Protein 1QF8 (pdb70)

Solvent-accessible surface area: 17130 Å² total

Radius of gyration: 25.9 Å; Cα contacts (8 Å, |Δi|>4): 485; chains: 2; bounding box: 52×82×34 Å

InterPro domains:
  IPR000704 Casein kinase II, regulatory subunit [PF01214] (8-191)
  IPR000704 Casein kinase II, regulatory subunit [PR00472] (8-24)
  IPR000704 Casein kinase II, regulatory subunit [PR00472] (25-39)
  IPR000704 Casein kinase II, regulatory subunit [PR00472] (80-101)
  IPR000704 Casein kinase II, regulatory subunit [PR00472] (105-126)
  IPR000704 Casein kinase II, regulatory subunit [PR00472] (127-148)
  IPR000704 Casein kinase II, regulatory subunit [PR00472] (155-172)
  IPR000704 Casein kinase II, regulatory subunit [PS01101] (109-140)
  IPR000704 Casein kinase II, regulatory subunit [PTHR11740] (2-208)
  IPR000704 Casein kinase II, regulatory subunit [SM01085] (8-191)
  IPR016149 Casein kinase II, regulatory subunit, N-terminal [G3DSA:1.10.1820.10] (1-105)
  IPR035991 Casein kinase II subunit beta-like [SSF57798] (6-201)

Secondary structure (DSSP, 8-state):
--HHHHHHHSTT-TT-----HHHHHSGGGGTTGGGTSTTHHHHH---------HHHHHHHHHH--HHHHHHHHTTSHHHHH--HHHHTTTT----BGGGTT---EE-S-SSTT---EEE-S---EE--SSGGGTTS-GGGT-SSS------GGGS-S--/---HHHHHHTSTT-TT-----HHHHH-GGGGTTGGGTSTTHHHHH--------HHHHHHHHH--HHHHHHHHTTSHHHHH--HHHHTTTT----BGGGTT---EE-S-SSTT---EEE-S---EE--SSGGGTTS-GGGT-TTS------GGG--

Nearest PDB structures (foldseek):
  1qf8-assembly1_A  TM=1.000E+00  e=9.115E-29  Homo sapiens
  1rqf-assembly1_B  TM=9.840E-01  e=6.162E-26  Xenopus laevis
  1rqf-assembly3_H  TM=9.735E-01  e=6.162E-26  Xenopus laevis
  2r6m-assembly1_A  TM=9.557E-01  e=1.146E-24  Rattus norvegicus
  4dgl-assembly1_A  TM=9.576E-01  e=5.001E-23  Homo sapiens

Foldseek 3Di:
DQPQVVVCPDQQNLQFQRDDVVCVVPVVLLPPVVVVFPPVPQLSCSGVNPRCVVVVVRSVVRVVSLLQSQQSRLVDDVNLVSVVCQVVQSQWFDPPVVLPRQGHWAAPDLDWPPATWDDHLADDIGHRPDCSNRVPHRNSRYHCNVVSVCVVVSRDPPD/DDQPQVVVCPDQQNLQFQRDDVVCLVPVVLVPPCPVVFPPVVQLSCSNVNDHVVVVRSVVRVVSLLQSLQSQLVDPVNLVSVVCQVVQSQWFDPDVVLVRQGHWAAPDLDWPPATWDDGLADDIGDRPDCSNRVPHRNSNYHCNVVSVCVVVSRD

B-factor: mean 23.74, std 8.61, range [8.08, 58.5]

GO terms:
  GO:0000785 chromatin (C, IDA)
  GO:0016605 PML body (C, IDA)
  GO:0030674 protein-macromolecule adaptor activity (F, IDA)
  GO:1903901 negative regulation of viral life cycle (P, IDA)
  GO:0075342 symbiont-mediated disruption of host cell PML body (P, IDA)
  GO:0032435 negative regulation of proteasomal ubiquitin-dependent protein catabolic process (P, IDA)
  GO:0004674 protein serine/threonine kinase activity (F, TAS)
  GO:0003682 chromatin binding (F, IDA)
  GO:0005634 nucleus (C, IDA)
  GO:0031519 PcG protein complex (C, IDA)
  GO:0005634 nucleus (C, EXP)
  GO:1904813 ficolin-1-rich granule lumen (C, TAS)
  GO:0034774 secretory granule lumen (C, TAS)
  GO:0005576 extracellular region (C, TAS)
  GO:0005654 nucleoplasm (C, TAS)
  GO:0005829 cytosol (C, TAS)
  GO:0042802 identical protein binding (F, IPI)
  GO:0005515 protein binding (F, IPI)
  GO:0005737 cytoplasm (C, IDA)
  GO:0005886 plasma membrane (C, IDA)

CATH classification: 1.10.1820.10 (+1 more: 2.20.25.20)

Structure (mmCIF, N/CA/C/O backbone):
data_1QF8
#
_entry.id   1QF8
#
_cell.length_a   132.230
_cell.length_b   132.230
_cell.length_c   63.780
_cell.angle_alpha   90.00
_cell.angle_beta   90.00
_cell.angle_gamma   90.00
#
_symmetry.space_group_name_H-M   'P 42 21 2'
#
loop_
_entity.id
_entity.type
_entity.pdbx_description
1 polymer 'CASEIN KINASE II'
2 non-polymer 'ZINC ION'
3 non-polymer 'MAGNESIUM ION'
4 water water
#
loop_
_atom_site.group_PDB
_atom_site.id
_atom_site.type_symbol
_atom_site.label_atom_id
_atom_site.label_alt_id
_atom_site.label_comp_id
_atom_site.label_asym_id
_atom_site.label_entity_id
_atom_site.label_seq_id
_atom_site.pdbx_PDB_ins_code
_atom_site.Cartn_x
_atom_site.Cartn_y
_atom_site.Cartn_z
_atom_site.occupancy
_atom_site.B_iso_or_equiv
_atom_site.auth_seq_id
_atom_site.auth_comp_id
_atom_site.auth_asym_id
_atom_site.auth_atom_id
_atom_site.pdbx_PDB_model_num
ATOM 1 N N . VAL A 1 7 ? 16.072 43.347 -0.436 1.00 30.10 7 VAL A N 1
ATOM 2 C CA . VAL A 1 7 ? 17.354 44.057 -0.714 1.00 29.43 7 VAL A CA 1
ATOM 3 C C . VAL A 1 7 ? 18.421 43.549 0.263 1.00 27.60 7 VAL A C 1
ATOM 4 O O . VAL A 1 7 ? 18.094 42.988 1.304 1.00 27.98 7 VAL A O 1
ATOM 8 N N . SER A 1 8 ? 19.693 43.718 -0.079 1.00 25.48 8 SER A N 1
ATOM 9 C CA . SER A 1 8 ? 20.761 43.263 0.814 1.00 22.88 8 SER A CA 1
ATOM 10 C C . SER A 1 8 ? 20.829 44.195 2.021 1.00 21.13 8 SER A C 1
ATOM 11 O O . SER A 1 8 ? 20.440 45.371 1.926 1.00 20.65 8 SER A O 1
ATOM 14 N N . TRP A 1 9 ? 21.317 43.681 3.153 1.00 18.76 9 TRP A N 1
ATOM 15 C CA . TRP A 1 9 ? 21.414 44.504 4.353 1.00 18.06 9 TRP A CA 1
ATOM 16 C C . TRP A 1 9 ? 22.283 45.724 4.065 1.00 17.14 9 TRP A C 1
ATOM 17 O O . TRP A 1 9 ? 21.973 46.829 4.500 1.00 17.08 9 TRP A O 1
ATOM 28 N N . ILE A 1 10 ? 23.380 45.518 3.340 1.00 16.73 10 ILE A N 1
ATOM 29 C CA . ILE A 1 10 ? 24.278 46.614 3.025 1.00 16.80 10 ILE A CA 1
ATOM 30 C C . ILE A 1 10 ? 23.594 47.688 2.184 1.00 17.35 10 ILE A C 1
ATOM 31 O O . ILE A 1 10 ? 23.716 48.870 2.485 1.00 16.94 10 ILE A O 1
ATOM 36 N N . SER A 1 11 ? 22.857 47.284 1.152 1.00 17.87 11 SER A N 1
ATOM 37 C CA . SER A 1 11 ? 22.157 48.265 0.319 1.00 19.95 11 SER A CA 1
ATOM 38 C C . SER A 1 11 ? 21.112 49.014 1.147 1.00 20.31 11 SER A C 1
ATOM 39 O O . SER A 1 11 ? 20.949 50.241 1.020 1.00 20.83 11 SER A O 1
ATOM 42 N N . TRP A 1 12 ? 20.410 48.271 1.994 1.00 20.22 12 TRP A N 1
ATOM 43 C CA . TRP A 1 12 ? 19.385 48.832 2.875 1.00 20.52 12 TRP A CA 1
ATOM 44 C C . TRP A 1 12 ? 19.996 49.861 3.827 1.00 19.64 12 TRP A C 1
ATOM 45 O O . TRP A 1 12 ? 19.517 50.992 3.930 1.00 19.59 12 TRP A O 1
ATOM 56 N N . PHE A 1 13 ? 21.060 49.467 4.518 1.00 18.83 13 PHE A N 1
ATOM 57 C CA . PHE A 1 13 ? 21.712 50.361 5.471 1.00 18.34 13 PHE A CA 1
ATOM 58 C C . PHE A 1 13 ? 22.187 51.639 4.808 1.00 18.20 13 PHE A C 1
ATOM 59 O O . PHE A 1 13 ? 21.951 52.745 5.316 1.00 18.49 13 PHE A O 1
ATOM 67 N N . CYS A 1 14 ? 22.866 51.497 3.677 1.00 17.84 14 CYS A N 1
ATOM 68 C CA . CYS A 1 14 ? 23.406 52.659 3.001 1.00 18.15 14 CYS A CA 1
ATOM 69 C C . CYS A 1 14 ? 22.341 53.595 2.447 1.00 18.85 14 CYS A C 1
ATOM 70 O O . CYS A 1 14 ? 22.612 54.768 2.232 1.00 18.26 14 CYS A O 1
ATOM 73 N N . GLY A 1 15 ? 21.136 53.073 2.251 1.00 20.03 15 GLY A N 1
ATOM 74 C CA . GLY A 1 15 ? 20.054 53.888 1.718 1.00 21.66 15 GLY A CA 1
ATOM 75 C C . GLY A 1 15 ? 19.198 54.580 2.768 1.00 22.20 15 GLY A C 1
ATOM 76 O O . GLY A 1 15 ? 18.302 55.358 2.421 1.00 22.27 15 GLY A O 1
ATOM 77 N N . LEU A 1 16 ? 19.451 54.308 4.046 1.00 22.30 16 LEU A N 1
ATOM 78 C CA . LEU A 1 16 ? 18.675 54.938 5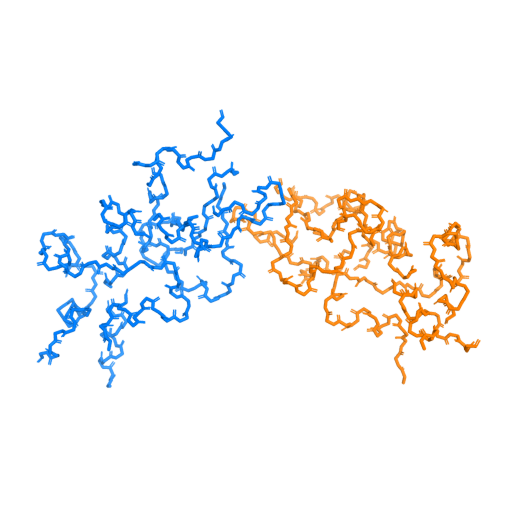.112 1.00 22.62 16 LEU A CA 1
ATOM 79 C C . LEU A 1 16 ? 18.993 56.425 5.239 1.00 22.77 16 LEU A C 1
ATOM 80 O O . LEU A 1 16 ? 20.098 56.874 4.921 1.00 21.97 16 LEU A O 1
ATOM 85 N N . ARG A 1 17 ? 18.007 57.193 5.693 1.00 22.82 17 ARG A N 1
ATOM 86 C CA . ARG A 1 17 ? 18.196 58.623 5.882 1.00 23.39 17 ARG A CA 1
ATOM 87 C C . ARG A 1 17 ? 19.329 58.822 6.876 1.00 22.41 17 ARG A C 1
ATOM 88 O O . ARG A 1 17 ? 19.349 58.194 7.935 1.00 22.65 17 ARG A O 1
ATOM 96 N N . GLY A 1 18 ? 20.282 59.677 6.525 1.00 21.47 18 GLY A N 1
ATOM 97 C CA . GLY A 1 18 ? 21.397 59.946 7.411 1.00 20.66 18 GLY A CA 1
ATOM 98 C C . GLY A 1 18 ? 22.644 59.139 7.110 1.00 19.42 18 GLY A C 1
ATOM 99 O O . GLY A 1 18 ? 23.717 59.439 7.618 1.00 20.10 18 GLY A O 1
ATOM 100 N N . ASN A 1 19 ? 22.508 58.114 6.280 1.00 19.15 19 ASN A N 1
ATOM 101 C CA . ASN A 1 19 ? 23.652 57.280 5.930 1.00 18.09 19 ASN A CA 1
ATOM 102 C C . ASN A 1 19 ? 24.141 57.561 4.521 1.00 17.46 19 ASN A C 1
ATOM 103 O O . ASN A 1 19 ? 24.786 56.720 3.900 1.00 17.27 19 ASN A O 1
ATOM 108 N N . GLU A 1 20 ? 23.865 58.760 4.021 1.00 16.79 20 GLU A N 1
ATOM 109 C CA . GLU A 1 20 ? 24.260 59.128 2.670 1.00 17.37 20 GLU A CA 1
ATOM 110 C C . GLU A 1 20 ? 25.761 59.169 2.399 1.00 16.18 20 GLU A C 1
ATOM 111 O O . GLU A 1 20 ? 26.171 59.074 1.252 1.00 17.45 20 GLU A O 1
ATOM 117 N N . PHE A 1 21 ? 26.581 59.312 3.437 1.00 16.00 21 PHE A N 1
ATOM 118 C CA . PHE A 1 21 ? 28.032 59.386 3.234 1.00 15.76 21 PHE A CA 1
ATOM 119 C C . PHE A 1 21 ? 28.695 58.009 3.079 1.00 15.25 21 PHE A C 1
ATOM 120 O O . PHE A 1 21 ? 29.864 57.932 2.714 1.00 14.74 21 PHE A O 1
ATOM 128 N N . PHE A 1 22 ? 27.969 56.937 3.376 1.00 15.46 22 PHE A N 1
ATOM 129 C CA . PHE A 1 22 ? 28.557 55.601 3.253 1.00 15.71 22 PHE A CA 1
ATOM 130 C C . PHE A 1 22 ? 28.536 55.028 1.848 1.00 15.88 22 PHE A C 1
ATOM 131 O O . PHE A 1 22 ? 27.577 55.241 1.103 1.00 15.44 22 PHE A O 1
ATOM 139 N N . CYS A 1 23 ? 29.600 54.303 1.483 1.00 16.03 23 CYS A N 1
ATOM 140 C CA . CYS A 1 23 ? 29.597 53.608 0.203 1.00 15.37 23 CYS A CA 1
ATOM 141 C C . CYS A 1 23 ? 29.215 52.166 0.567 1.00 15.4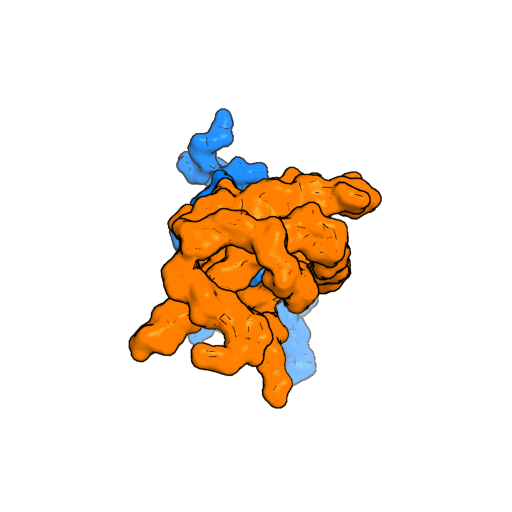6 23 CYS A C 1
ATOM 142 O O . CYS A 1 23 ? 29.298 51.778 1.739 1.00 14.75 23 CYS A O 1
ATOM 145 N N . GLU A 1 24 ? 28.763 51.388 -0.413 1.00 15.30 24 GLU A N 1
ATOM 146 C CA . GLU A 1 24 ? 28.381 50.003 -0.162 1.00 16.00 24 GLU A CA 1
ATOM 147 C C . GLU A 1 24 ? 29.610 49.109 -0.285 1.00 14.66 24 GLU A C 1
ATOM 148 O O . GLU A 1 24 ? 30.133 48.914 -1.373 1.00 14.71 24 GLU A O 1
ATOM 154 N N . VAL A 1 25 ? 30.064 48.568 0.842 1.00 14.25 25 VAL A N 1
ATOM 155 C CA . VAL A 1 25 ? 31.246 47.692 0.842 1.00 13.33 25 VAL A CA 1
ATOM 156 C C . VAL A 1 25 ? 30.965 46.384 0.104 1.00 13.34 25 VAL A C 1
ATOM 157 O O . VAL A 1 25 ? 29.943 45.738 0.349 1.00 13.74 25 VAL A O 1
ATOM 161 N N . ASP A 1 26 ? 31.861 46.032 -0.823 1.00 12.89 26 ASP A N 1
ATOM 162 C CA . ASP A 1 26 ? 31.776 44.797 -1.614 1.00 13.81 26 ASP A CA 1
ATOM 163 C C . ASP A 1 26 ? 31.780 43.652 -0.590 1.00 14.51 26 ASP A C 1
ATOM 164 O O . ASP A 1 26 ? 32.692 43.560 0.241 1.00 14.13 26 ASP A O 1
ATOM 169 N N . GLU A 1 27 ? 30.774 42.786 -0.623 1.00 15.29 27 GLU A N 1
ATOM 170 C CA . GLU A 1 27 ? 30.748 41.704 0.356 1.00 15.80 27 GLU A CA 1
ATOM 171 C C . GLU A 1 27 ? 31.923 40.745 0.202 1.00 15.18 27 GLU A C 1
ATOM 172 O O . GLU A 1 27 ? 32.293 40.059 1.157 1.00 14.38 27 GLU A O 1
ATOM 178 N N . ASP A 1 28 ? 32.527 40.707 -0.982 1.00 14.31 28 ASP A N 1
ATOM 179 C CA . ASP A 1 28 ? 33.699 39.853 -1.188 1.00 13.78 28 ASP A CA 1
ATOM 180 C C . ASP A 1 28 ? 34.846 40.313 -0.293 1.00 13.11 28 ASP A C 1
ATOM 181 O O . ASP A 1 28 ? 35.660 39.494 0.170 1.00 12.66 28 ASP A O 1
ATOM 186 N N . TYR A 1 29 ? 34.938 41.624 -0.072 1.00 13.32 29 TYR A N 1
ATOM 187 C CA . TYR A 1 29 ? 35.993 42.182 0.767 1.00 12.10 29 TYR A CA 1
ATOM 188 C C . TYR A 1 29 ? 35.749 41.741 2.211 1.00 12.12 29 TYR A C 1
ATOM 189 O O . TYR A 1 29 ? 36.685 41.365 2.925 1.00 11.73 29 TYR A O 1
ATOM 198 N N . ILE A 1 30 ? 34.483 41.756 2.623 1.00 11.27 30 ILE A N 1
ATOM 199 C CA . ILE A 1 30 ? 34.109 41.369 3.975 1.00 12.32 30 ILE A CA 1
ATOM 200 C C . ILE A 1 30 ? 34.345 39.882 4.207 1.00 13.12 30 ILE A C 1
ATOM 201 O O . ILE A 1 30 ? 34.820 39.479 5.290 1.00 12.99 30 ILE A O 1
ATOM 206 N N . GLN A 1 31 ? 34.033 39.074 3.193 1.00 11.93 31 GLN A N 1
ATOM 207 C CA . GLN A 1 31 ? 34.200 37.619 3.300 1.00 12.60 31 GLN A CA 1
ATOM 208 C C . GLN A 1 31 ? 35.649 37.140 3.336 1.00 12.98 31 GLN A C 1
ATOM 209 O O . GLN A 1 31 ? 35.894 35.978 3.690 1.00 14.01 31 GLN A O 1
ATOM 215 N N . ASP A 1 32 ? 36.595 37.998 2.959 1.00 12.08 32 ASP A N 1
ATOM 216 C CA . ASP A 1 32 ? 38.020 37.633 3.049 1.00 11.85 32 ASP A CA 1
ATOM 217 C C . ASP A 1 32 ? 38.312 38.007 4.499 1.00 11.97 32 ASP A C 1
ATOM 218 O O . ASP A 1 32 ? 38.589 39.171 4.823 1.00 11.75 32 ASP A O 1
ATOM 223 N N . LYS A 1 33 ? 38.206 37.009 5.375 1.00 12.26 33 LYS A N 1
ATOM 224 C CA . LYS A 1 33 ? 38.338 37.206 6.821 1.00 12.64 33 LYS A CA 1
ATOM 225 C C . LYS A 1 33 ? 39.517 38.023 7.295 1.00 13.00 33 LYS A C 1
ATOM 226 O O . LYS A 1 33 ? 39.409 38.784 8.265 1.00 13.66 33 LYS A O 1
ATOM 232 N N . PHE A 1 34 ? 40.646 37.894 6.610 1.00 12.91 34 PHE A N 1
ATOM 233 C CA . PHE A 1 34 ? 41.823 38.660 6.994 1.00 13.39 34 PHE A CA 1
ATOM 234 C C . PHE A 1 34 ? 41.556 40.176 7.021 1.00 12.77 34 PHE A C 1
ATOM 235 O O . PHE A 1 34 ? 42.139 40.898 7.822 1.00 13.21 34 PHE A O 1
ATOM 243 N N . ASN A 1 35 ? 40.682 40.661 6.143 1.00 12.70 35 ASN A N 1
ATOM 244 C CA . ASN A 1 35 ? 40.385 42.094 6.121 1.00 12.55 35 ASN A CA 1
ATOM 245 C C . ASN A 1 35 ? 39.711 42.582 7.393 1.00 12.71 35 ASN A C 1
ATOM 246 O O . ASN A 1 35 ? 39.747 43.773 7.695 1.00 12.99 35 ASN A O 1
ATOM 251 N N . LEU A 1 36 ? 39.111 41.670 8.152 1.00 13.03 36 LEU A N 1
ATOM 252 C CA . LEU A 1 36 ? 38.421 42.056 9.378 1.00 13.17 36 LEU A CA 1
ATOM 253 C C . LEU A 1 36 ? 39.258 41.812 10.634 1.00 12.80 36 LEU A C 1
ATOM 254 O O . LEU A 1 36 ? 38.756 41.897 11.749 1.00 12.90 36 LEU A O 1
ATOM 259 N N . THR A 1 37 ? 40.548 41.561 10.457 1.00 12.36 37 THR A N 1
ATOM 260 C CA . THR A 1 37 ? 41.406 41.305 11.602 1.00 13.17 37 THR A CA 1
ATOM 261 C C . THR A 1 37 ? 41.249 42.319 12.722 1.00 13.09 37 THR A C 1
ATOM 262 O O . THR A 1 37 ? 41.272 43.532 12.492 1.00 13.10 37 THR A O 1
ATOM 266 N N . GLY A 1 38 ? 41.103 41.802 13.939 1.00 12.53 38 GLY A N 1
ATOM 267 C CA . GLY A 1 38 ? 40.965 42.645 15.116 1.00 12.68 38 GLY A CA 1
ATOM 268 C C . GLY A 1 38 ? 39.553 43.056 15.492 1.00 12.38 38 GLY A C 1
ATOM 269 O O . GLY A 1 38 ? 39.287 43.345 16.667 1.00 12.72 38 GLY A O 1
ATOM 270 N N . LEU A 1 39 ? 38.640 43.063 14.523 1.00 12.29 39 LEU A N 1
ATOM 271 C CA . LEU A 1 39 ? 37.271 43.506 14.802 1.00 12.63 39 LEU A CA 1
ATOM 272 C C . LEU A 1 39 ? 36.521 42.520 15.678 1.00 13.25 39 LEU A C 1
ATOM 273 O O . LEU A 1 39 ? 35.546 42.884 16.331 1.00 12.67 39 LEU A O 1
ATOM 278 N N . ASN A 1 40 ? 37.010 41.281 15.737 1.00 13.36 40 ASN A N 1
ATOM 279 C CA . ASN A 1 40 ? 36.367 40.254 16.560 1.00 14.82 40 ASN A CA 1
ATOM 280 C C . ASN A 1 40 ? 36.449 40.588 18.047 1.00 16.04 40 ASN A C 1
ATOM 281 O O . ASN A 1 40 ? 35.692 40.027 18.866 1.00 15.74 40 ASN A O 1
ATOM 286 N N . GLU A 1 41 ? 37.362 41.500 18.387 1.00 16.11 41 GLU A N 1
ATOM 287 C CA . GLU A 1 41 ? 37.559 41.935 19.769 1.00 17.55 41 GLU A CA 1
ATOM 288 C C . GLU A 1 41 ? 37.153 43.404 19.967 1.00 17.82 41 GLU A C 1
ATOM 289 O O . GLU A 1 41 ? 37.393 43.972 21.037 1.00 17.53 41 GLU A O 1
ATOM 295 N N . GLN A 1 42 ? 36.519 44.009 18.958 1.00 17.30 42 GLN A N 1
ATOM 296 C CA . GLN A 1 42 ? 36.123 45.421 19.030 1.00 17.98 42 GLN A CA 1
ATOM 297 C C . GLN A 1 42 ? 34.630 45.712 19.056 1.00 17.73 42 GLN A C 1
ATOM 298 O O . GLN A 1 42 ? 34.223 46.853 19.331 1.00 17.85 42 GLN A O 1
ATOM 304 N N . VAL A 1 43 ? 33.809 44.722 18.741 1.00 16.11 43 VAL A N 1
ATOM 305 C CA . VAL A 1 43 ? 32.365 44.949 18.731 1.00 16.11 43 VAL A CA 1
ATOM 306 C C . VAL A 1 43 ? 31.625 43.862 19.489 1.00 16.00 43 VAL A C 1
ATOM 307 O O . VAL A 1 43 ? 32.151 42.780 19.716 1.00 16.97 43 VAL A O 1
ATOM 311 N N . PRO A 1 44 ? 30.401 44.154 19.936 1.00 16.50 44 PRO A N 1
ATOM 312 C CA . PRO A 1 44 ? 29.659 43.113 20.646 1.00 16.27 44 PRO A CA 1
ATOM 313 C C . PRO A 1 44 ? 28.969 42.238 19.597 1.00 16.00 44 PRO A C 1
ATOM 314 O O . PRO A 1 44 ? 28.799 42.673 18.460 1.00 15.67 44 PRO A O 1
ATOM 318 N N . HIS A 1 45 ? 28.582 41.023 19.979 1.00 16.03 45 HIS A N 1
ATOM 319 C CA . HIS A 1 45 ? 27.855 40.114 19.080 1.00 16.72 45 HIS A CA 1
ATOM 320 C C . HIS A 1 45 ? 28.493 40.010 17.703 1.00 16.52 45 HIS A C 1
ATOM 321 O O . HIS A 1 45 ? 27.797 40.074 16.688 1.00 15.87 45 HIS A O 1
ATOM 328 N N . TYR A 1 46 ? 29.810 39.828 17.661 1.00 15.59 46 TYR A N 1
ATOM 329 C CA . TYR A 1 46 ? 30.502 39.778 16.382 1.00 14.67 46 TYR A CA 1
ATOM 330 C C . TYR A 1 46 ? 29.890 38.851 15.336 1.00 14.95 46 TYR A C 1
ATOM 331 O O . TYR A 1 46 ? 29.658 39.258 14.199 1.00 13.75 46 TYR A O 1
ATOM 340 N N . ARG A 1 47 ? 29.625 37.607 15.718 1.00 14.57 47 ARG A N 1
ATOM 341 C CA . ARG A 1 47 ? 29.061 36.642 14.781 1.00 16.02 47 ARG A CA 1
ATOM 342 C C . ARG A 1 47 ? 27.675 37.020 14.273 1.00 15.64 47 ARG A C 1
ATOM 343 O O . ARG A 1 47 ? 27.426 37.010 13.072 1.00 15.30 47 ARG A O 1
ATOM 351 N N . GLN A 1 48 ? 26.762 37.332 15.182 1.00 15.84 48 GLN A N 1
ATOM 352 C CA . GLN A 1 48 ? 25.414 37.690 14.765 1.00 16.88 48 GLN A CA 1
ATOM 353 C C . GLN A 1 48 ? 25.377 38.994 13.977 1.00 15.68 48 GLN A C 1
ATOM 354 O O . GLN A 1 48 ? 24.581 39.131 13.037 1.00 14.83 48 GLN A O 1
ATOM 360 N N . ALA A 1 49 ? 26.251 39.942 14.326 1.00 14.01 49 ALA A N 1
ATOM 361 C CA . ALA A 1 49 ? 26.305 41.209 13.592 1.00 13.93 49 ALA A CA 1
ATOM 362 C C . ALA A 1 49 ? 26.834 40.968 12.175 1.00 14.21 49 ALA A C 1
ATOM 363 O O . ALA A 1 49 ? 26.294 41.500 11.200 1.00 14.03 49 ALA A O 1
ATOM 365 N N . LEU A 1 50 ? 27.897 40.172 12.059 1.00 13.71 50 LEU A N 1
ATOM 366 C CA . LEU A 1 50 ? 28.469 39.888 10.748 1.00 13.84 50 LEU A CA 1
ATOM 367 C C . LEU A 1 50 ? 27.473 39.086 9.891 1.00 14.42 50 LEU A C 1
ATOM 368 O O . LEU A 1 50 ? 27.320 39.355 8.696 1.00 14.12 50 LEU A O 1
ATOM 373 N N . ASP A 1 51 ? 26.784 38.120 10.497 1.00 15.21 51 ASP A N 1
ATOM 374 C CA . ASP A 1 51 ? 25.791 37.349 9.747 1.00 16.81 51 ASP A CA 1
ATOM 375 C C . ASP A 1 51 ? 24.734 38.313 9.183 1.00 17.14 51 ASP A C 1
ATOM 376 O O . ASP A 1 51 ? 24.311 38.189 8.028 1.00 17.38 51 ASP A O 1
ATOM 389 N N . ILE A 1 53 ? 25.024 41.541 8.475 1.00 15.54 53 ILE A N 1
ATOM 390 C CA . ILE A 1 53 ? 25.626 42.364 7.431 1.00 15.33 53 ILE A CA 1
ATOM 391 C C . ILE A 1 53 ? 25.722 41.608 6.111 1.00 16.20 53 ILE A C 1
ATOM 392 O O . ILE A 1 53 ? 25.547 42.188 5.025 1.00 16.36 53 ILE A O 1
ATOM 397 N N . LEU A 1 54 ? 25.990 40.312 6.213 1.00 16.46 54 LEU A N 1
ATOM 398 C CA . LEU A 1 54 ? 26.154 39.465 5.040 1.00 17.77 54 LEU A CA 1
ATOM 399 C C . LEU A 1 54 ? 24.890 38.724 4.612 1.00 19.00 54 LEU A C 1
ATOM 400 O O . LEU A 1 54 ? 24.951 37.826 3.772 1.00 19.81 54 LEU A O 1
ATOM 405 N N . ASP A 1 55 ? 23.754 39.098 5.186 1.00 20.31 55 ASP A N 1
ATOM 406 C CA . ASP A 1 55 ? 22.486 38.473 4.833 1.00 22.86 55 ASP A CA 1
ATOM 407 C C . ASP A 1 55 ? 22.496 36.962 5.060 1.00 24.46 55 ASP A C 1
ATOM 408 O O . ASP A 1 55 ? 21.874 36.219 4.290 1.00 24.39 55 ASP A O 1
ATOM 413 N N . LEU A 1 56 ? 23.194 36.501 6.096 1.00 25.70 56 LEU A N 1
ATOM 414 C CA . LEU A 1 56 ? 23.242 35.070 6.391 1.00 28.17 56 LEU A CA 1
ATOM 415 C C . LEU A 1 56 ? 22.123 34.729 7.366 1.00 30.10 56 LEU A C 1
ATOM 416 O O . LEU A 1 56 ? 21.758 35.544 8.218 1.00 30.40 56 LEU A O 1
ATOM 421 N N . GLU A 1 57 ? 21.564 33.529 7.233 1.00 32.21 57 GLU A N 1
ATOM 422 C CA . GLU A 1 57 ? 20.463 33.110 8.095 1.00 34.32 57 GLU A CA 1
ATOM 423 C C . GLU A 1 57 ? 20.796 33.201 9.580 1.00 36.93 57 GLU A C 1
ATOM 424 O O . GLU A 1 57 ? 21.739 32.571 10.064 1.00 37.71 57 GLU A O 1
ATOM 430 N N . PRO A 1 58 ? 20.019 34.000 10.323 0.01 39.67 58 PRO A N 1
ATOM 431 C CA . PRO A 1 58 ? 20.245 34.165 11.758 1.00 41.56 58 PRO A CA 1
ATOM 432 C C . PRO A 1 58 ? 20.362 32.822 12.466 1.00 42.99 58 PRO A C 1
ATOM 433 O O . PRO A 1 58 ? 19.357 32.165 12.753 1.00 43.64 58 PRO A O 1
ATOM 437 N N . ASP A 1 59 ? 21.602 32.423 12.715 1.00 44.11 59 ASP A N 1
ATOM 438 C CA . ASP A 1 59 ? 21.884 31.154 13.401 1.00 44.72 59 ASP A CA 1
ATOM 439 C C . ASP A 1 59 ? 21.408 31.229 14.855 1.00 45.28 59 ASP A C 1
ATOM 440 O O . ASP A 1 59 ? 20.945 30.187 15.353 1.00 45.82 59 ASP A O 1
ATOM 445 N N . PRO A 1 66 ? 12.884 41.428 19.094 1.00 44.00 66 PRO A N 1
ATOM 446 C CA . PRO A 1 66 ? 13.221 41.062 20.490 1.00 43.32 66 PRO A CA 1
ATOM 447 C C . PRO A 1 66 ? 14.218 42.026 21.115 1.00 42.51 66 PRO A C 1
ATOM 448 O O . PRO A 1 66 ? 14.724 42.940 20.456 1.00 42.98 66 PRO A O 1
ATOM 452 N N . ASN A 1 67 ? 14.495 41.809 22.396 1.00 41.68 67 ASN A N 1
ATOM 453 C CA . ASN A 1 67 ? 15.429 42.636 23.150 1.00 39.26 67 ASN A CA 1
ATOM 454 C C . ASN A 1 67 ? 16.839 42.521 22.570 1.00 39.23 67 ASN A C 1
ATOM 455 O O . ASN A 1 67 ? 17.538 43.521 22.376 1.00 39.23 67 ASN A O 1
ATOM 460 N N . GLN A 1 68 ? 17.245 41.290 22.292 1.00 38.40 68 GLN A N 1
ATOM 461 C CA . GLN A 1 68 ? 18.556 41.013 21.730 1.00 37.33 68 GLN A CA 1
ATOM 462 C C . GLN A 1 68 ? 18.678 41.513 20.295 1.00 35.99 68 GLN A C 1
ATOM 463 O O . GLN A 1 68 ? 19.735 41.977 19.874 1.00 35.87 68 GLN A O 1
ATOM 469 N N . SER A 1 69 ? 17.589 41.418 19.542 1.00 34.77 69 SER A N 1
ATOM 470 C CA . SER A 1 69 ? 17.601 41.859 18.153 1.00 32.94 69 SER A CA 1
ATOM 471 C C . SER A 1 69 ? 18.046 43.310 18.014 1.00 30.93 69 SER A C 1
ATOM 472 O O . SER A 1 69 ? 18.763 43.660 17.076 1.00 30.34 69 SER A O 1
ATOM 475 N N . ASP A 1 70 ? 17.621 44.154 18.947 1.00 28.79 70 ASP A N 1
ATOM 476 C CA . ASP A 1 70 ? 17.995 45.558 18.915 1.00 26.34 70 ASP A CA 1
ATOM 477 C C . ASP A 1 70 ? 19.497 45.713 19.150 1.00 24.83 70 ASP A C 1
ATOM 478 O O . ASP A 1 70 ? 20.169 46.498 18.475 1.00 24.31 70 ASP A O 1
ATOM 483 N N . LEU A 1 71 ? 20.021 44.965 20.115 1.00 23.22 71 LEU A N 1
ATOM 484 C CA . LEU A 1 71 ? 21.445 45.025 20.412 1.00 21.55 71 LEU A CA 1
ATOM 485 C C . LEU A 1 71 ? 22.263 44.490 19.234 1.00 21.23 71 LEU A C 1
ATOM 486 O O . LEU A 1 71 ? 23.350 44.993 18.947 1.00 20.38 71 LEU A O 1
ATOM 491 N N . ILE A 1 72 ? 21.750 43.471 18.551 1.00 20.63 72 ILE A N 1
ATOM 492 C CA . ILE A 1 72 ? 22.467 42.915 17.409 1.00 20.24 72 ILE A CA 1
ATOM 493 C C . ILE A 1 72 ? 22.466 43.909 16.251 1.00 20.50 72 ILE A C 1
ATOM 494 O O . ILE A 1 72 ? 23.467 44.057 15.544 1.00 18.97 72 ILE A O 1
ATOM 499 N N . GLU A 1 73 ? 21.344 44.602 16.064 1.00 20.16 73 GLU A N 1
ATOM 500 C CA . GLU A 1 73 ? 21.250 45.588 14.997 1.00 21.14 73 GLU A CA 1
ATOM 501 C C . GLU A 1 73 ? 22.232 46.727 15.260 1.00 20.55 73 GLU A C 1
ATOM 502 O O . GLU A 1 73 ? 22.862 47.237 14.342 1.00 20.04 73 GLU A O 1
ATOM 508 N N . GLN A 1 74 ? 22.368 47.116 16.523 1.00 19.83 74 GLN A N 1
ATOM 509 C CA . GLN A 1 74 ? 23.288 48.187 16.867 1.00 19.14 74 GLN A CA 1
ATOM 510 C C . GLN A 1 74 ? 24.711 47.725 16.603 1.00 17.44 74 GLN A C 1
ATOM 511 O O . GLN A 1 74 ? 25.534 48.480 16.065 1.00 16.99 74 GLN A O 1
ATOM 517 N N . ALA A 1 75 ? 24.982 46.477 16.975 1.00 16.60 75 ALA A N 1
ATOM 518 C CA . ALA A 1 75 ? 26.295 45.871 16.762 1.00 15.87 75 ALA A CA 1
ATOM 519 C C . ALA A 1 75 ? 26.610 45.819 15.256 1.00 15.58 75 ALA A C 1
ATOM 520 O O . ALA A 1 75 ? 27.739 46.088 14.838 1.00 14.06 75 ALA A O 1
ATOM 522 N N . ALA A 1 76 ? 25.620 45.471 14.438 1.00 14.97 76 ALA A N 1
ATOM 523 C CA . ALA A 1 76 ? 25.836 45.419 12.986 1.00 15.24 76 ALA A CA 1
ATOM 524 C C . ALA A 1 76 ? 26.201 46.791 12.422 1.00 15.33 76 ALA A C 1
ATOM 525 O O . ALA A 1 76 ? 27.074 46.917 11.556 1.00 14.96 76 ALA A O 1
ATOM 527 N N . GLU A 1 77 ? 25.546 47.833 12.915 1.00 15.18 77 GLU A N 1
ATOM 528 C CA . GLU A 1 77 ? 25.846 49.176 12.449 1.00 16.14 77 GLU A CA 1
ATOM 529 C C . GLU A 1 77 ? 27.284 49.548 12.820 1.00 15.42 77 GLU A C 1
ATOM 530 O O . GLU A 1 77 ? 28.000 50.130 12.017 1.00 15.71 77 GLU A O 1
ATOM 544 N N . LEU A 1 79 ? 29.861 47.417 13.498 1.00 13.93 79 LEU A N 1
ATOM 545 C CA . LEU A 1 79 ? 30.807 46.596 12.739 1.00 13.44 79 LEU A CA 1
ATOM 546 C C . LEU A 1 79 ? 30.904 47.076 11.280 1.00 13.06 79 LEU A C 1
ATOM 547 O O . LEU A 1 79 ? 32.006 47.179 10.722 1.00 12.01 79 LEU A O 1
ATOM 552 N N . TYR A 1 80 ? 29.765 47.386 10.662 1.00 12.87 80 TYR A N 1
ATOM 553 C CA . TYR A 1 80 ? 29.801 47.856 9.282 1.00 13.16 80 TYR A CA 1
ATOM 554 C C . TYR A 1 80 ? 30.610 49.145 9.208 1.00 13.20 80 TYR A C 1
ATOM 555 O O . TYR A 1 80 ? 31.395 49.335 8.288 1.00 13.43 80 TYR A O 1
ATOM 564 N N . GLY A 1 81 ? 30.395 50.036 10.174 1.00 13.20 81 GLY A N 1
ATOM 565 C CA . GLY A 1 81 ? 31.122 51.295 10.188 1.00 12.58 81 GLY A CA 1
ATOM 566 C C . GLY A 1 81 ? 32.617 51.090 10.281 1.00 12.70 81 GLY A C 1
ATOM 567 O O . GLY A 1 81 ? 33.382 51.749 9.583 1.00 12.26 81 GLY A O 1
ATOM 568 N N . LEU A 1 82 ? 33.047 50.165 11.142 1.00 12.28 82 LEU A N 1
ATOM 569 C CA . LEU A 1 82 ? 34.468 49.907 11.290 1.00 12.32 82 LEU A CA 1
ATOM 570 C C . LEU A 1 82 ? 35.045 49.273 10.038 1.00 12.44 82 LEU A C 1
ATOM 571 O O . LEU A 1 82 ? 36.185 49.565 9.666 1.00 11.58 82 LEU A O 1
ATOM 576 N N . ILE A 1 83 ? 34.277 48.391 9.403 1.00 11.98 83 ILE A N 1
ATOM 577 C CA . ILE A 1 83 ? 34.719 47.777 8.151 1.00 12.01 83 ILE A CA 1
ATOM 578 C C . ILE A 1 83 ? 34.836 48.863 7.082 1.00 12.67 83 ILE A C 1
ATOM 579 O O . ILE A 1 83 ? 35.791 48.900 6.301 1.00 12.17 83 ILE A O 1
ATOM 584 N N . HIS A 1 84 ? 33.860 49.759 7.067 1.00 12.53 84 HIS A N 1
ATOM 585 C CA . HIS A 1 84 ? 33.827 50.838 6.085 1.00 13.51 84 HIS A CA 1
ATOM 586 C C . HIS A 1 84 ? 35.084 51.710 6.156 1.00 13.44 84 HIS A C 1
ATOM 587 O O . HIS A 1 84 ? 35.669 52.056 5.131 1.00 13.32 84 HIS A O 1
ATOM 594 N N . ALA A 1 85 ? 35.513 52.047 7.370 1.00 13.67 85 ALA A N 1
ATOM 595 C CA . ALA A 1 85 ? 36.692 52.891 7.542 1.00 13.48 85 ALA A CA 1
ATOM 596 C C . ALA A 1 85 ? 37.927 52.228 6.930 1.00 14.12 85 ALA A C 1
ATOM 597 O O . ALA A 1 85 ? 38.800 52.896 6.380 1.00 15.05 85 ALA A O 1
ATOM 599 N N . ARG A 1 86 ? 38.019 50.909 7.026 1.00 13.70 86 ARG A N 1
ATOM 600 C CA . ARG A 1 86 ? 39.163 50.239 6.410 1.00 13.92 86 ARG A CA 1
ATOM 601 C C . ARG A 1 86 ? 39.011 50.157 4.896 1.00 13.98 86 ARG A C 1
ATOM 602 O O . ARG A 1 86 ? 39.969 50.353 4.145 1.00 14.50 86 ARG A O 1
ATOM 610 N N . TYR A 1 87 ? 37.798 49.843 4.458 1.00 13.45 87 TYR A N 1
ATOM 611 C CA . TYR A 1 87 ? 37.502 49.668 3.045 1.00 14.03 87 TYR A CA 1
ATOM 612 C C . TYR A 1 87 ? 37.797 50.901 2.209 1.00 14.19 87 TYR A C 1
ATOM 613 O O . TYR A 1 87 ? 38.310 50.781 1.098 1.00 14.21 87 TYR A O 1
ATOM 622 N N . ILE A 1 88 ? 37.483 52.077 2.741 1.00 14.70 88 ILE A N 1
ATOM 623 C CA . ILE A 1 88 ? 37.701 53.282 1.954 1.00 15.59 88 ILE A CA 1
ATOM 624 C C . ILE A 1 88 ? 39.160 53.715 1.843 1.00 16.42 88 ILE A C 1
ATOM 625 O O . ILE A 1 88 ? 39.450 54.753 1.257 1.00 16.69 88 ILE A O 1
ATOM 630 N N . LEU A 1 89 ? 40.074 52.912 2.395 1.00 16.26 89 LEU A N 1
ATOM 631 C CA . LEU A 1 89 ? 41.508 53.178 2.253 1.00 16.89 89 LEU A CA 1
ATOM 632 C C . LEU A 1 89 ? 42.062 52.187 1.215 1.00 17.69 89 LEU A C 1
ATOM 633 O O . LEU A 1 89 ? 43.273 52.143 0.963 1.00 18.04 89 LEU A O 1
ATOM 638 N N . THR A 1 90 ? 41.174 51.402 0.607 1.00 17.18 90 THR A N 1
ATOM 639 C CA . THR A 1 90 ? 41.587 50.431 -0.411 1.00 17.58 90 THR A CA 1
ATOM 640 C C . THR A 1 90 ? 41.068 50.855 -1.773 1.00 18.06 90 THR A C 1
ATOM 641 O O . THR A 1 90 ? 40.180 51.694 -1.860 1.00 17.28 90 THR A O 1
ATOM 645 N N . ASN A 1 91 ? 41.597 50.250 -2.833 1.00 18.72 91 ASN A N 1
ATOM 646 C CA . ASN A 1 91 ? 41.194 50.634 -4.181 1.00 19.96 91 ASN A CA 1
ATOM 647 C C . ASN A 1 91 ? 39.701 50.733 -4.461 1.00 18.96 91 ASN A C 1
ATOM 648 O O . ASN A 1 91 ? 39.249 51.754 -4.977 1.00 18.87 91 ASN A O 1
ATOM 653 N N . ARG A 1 92 ? 38.932 49.699 -4.130 1.00 17.77 92 ARG A N 1
ATOM 654 C CA . ARG A 1 92 ? 37.492 49.738 -4.365 1.00 17.25 92 ARG A CA 1
ATOM 655 C C . ARG A 1 92 ? 36.800 50.843 -3.582 1.00 17.34 92 ARG A C 1
ATOM 656 O O . ARG A 1 92 ? 35.955 51.556 -4.131 1.00 17.50 92 ARG A O 1
ATOM 664 N N . GLY A 1 93 ? 37.140 50.956 -2.297 1.00 17.38 93 GLY A N 1
ATOM 665 C CA . GLY A 1 93 ? 36.517 51.954 -1.443 1.00 17.59 93 GLY A CA 1
ATOM 666 C C . GLY A 1 93 ? 36.766 53.357 -1.957 1.00 18.46 93 GLY A C 1
ATOM 667 O O . GLY A 1 93 ? 35.845 54.177 -2.068 1.00 18.23 93 GLY A O 1
ATOM 668 N N . ILE A 1 94 ? 38.024 53.634 -2.268 1.00 18.13 94 ILE A N 1
ATOM 669 C CA . ILE A 1 94 ? 38.410 54.946 -2.776 1.00 19.22 94 ILE A CA 1
ATOM 670 C C . ILE A 1 94 ? 37.676 55.281 -4.063 1.00 19.18 94 ILE A C 1
ATOM 671 O O . ILE A 1 94 ? 37.221 56.414 -4.240 1.00 19.38 94 ILE A O 1
ATOM 676 N N . ALA A 1 95 ? 37.566 54.307 -4.965 1.00 18.64 95 ALA A N 1
ATOM 677 C CA . ALA A 1 95 ? 36.878 54.524 -6.236 1.00 18.17 95 ALA A CA 1
ATOM 678 C C . ALA A 1 95 ? 35.406 54.803 -6.013 1.00 18.14 95 ALA A C 1
ATOM 679 O O . ALA A 1 95 ? 34.818 55.680 -6.658 1.00 17.94 95 ALA A O 1
ATOM 681 N N . GLN A 1 96 ? 34.782 54.049 -5.115 1.00 16.96 96 GLN A N 1
ATOM 682 C CA . GLN A 1 96 ? 33.366 54.278 -4.856 1.00 17.01 96 GLN A CA 1
ATOM 683 C C . GLN A 1 96 ? 33.118 55.639 -4.200 1.00 17.44 96 GLN A C 1
ATOM 684 O O . GLN A 1 96 ? 32.139 56.327 -4.529 1.00 18.24 96 GLN A O 1
ATOM 698 N N . LEU A 1 98 ? 34.993 58.188 -4.543 1.00 20.40 98 LEU A N 1
ATOM 699 C CA . LEU A 1 98 ? 35.319 59.199 -5.555 1.00 22.20 98 LEU A CA 1
ATOM 700 C C . LEU A 1 98 ? 34.097 59.462 -6.427 1.00 23.13 98 LEU A C 1
ATOM 701 O O . LEU A 1 98 ? 33.826 60.610 -6.807 1.00 23.05 98 LEU A O 1
ATOM 706 N N . GLU A 1 99 ? 33.352 58.407 -6.751 1.00 23.62 99 GLU A N 1
ATOM 707 C CA . GLU A 1 99 ? 32.143 58.566 -7.559 1.00 24.82 99 GLU A CA 1
ATOM 708 C C . GLU A 1 99 ? 31.084 59.344 -6.771 1.00 24.54 99 GLU A C 1
ATOM 709 O O . GLU A 1 99 ? 30.390 60.205 -7.325 1.00 24.55 99 GLU A O 1
ATOM 715 N N . LYS A 1 100 ? 30.952 59.049 -5.477 1.00 22.95 100 LYS A N 1
ATOM 716 C CA . LYS A 1 100 ? 29.978 59.762 -4.654 1.00 22.37 100 LYS A CA 1
ATOM 717 C C . LYS A 1 100 ? 30.379 61.235 -4.579 1.00 22.42 100 LYS A C 1
ATOM 718 O O . LYS A 1 100 ? 29.529 62.124 -4.594 1.00 22.04 100 LYS A O 1
ATOM 724 N N . TYR A 1 101 ? 31.682 61.470 -4.509 1.00 22.43 101 TYR A N 1
ATOM 725 C CA . TYR A 1 101 ? 32.260 62.810 -4.431 1.00 23.78 101 TYR A CA 1
ATOM 726 C C . TYR A 1 101 ? 31.920 63.605 -5.693 1.00 24.81 101 TYR A C 1
ATOM 727 O O . TYR A 1 101 ? 31.557 64.784 -5.619 1.00 24.87 101 TYR A O 1
ATOM 736 N N . GLN A 1 102 ? 32.041 62.951 -6.845 1.00 25.63 102 GLN A N 1
ATOM 737 C CA . GLN A 1 102 ? 31.751 63.587 -8.126 1.00 27.03 102 GLN A CA 1
ATOM 738 C C . GLN A 1 102 ? 30.272 63.904 -8.248 1.00 27.08 102 GLN A C 1
ATOM 739 O O . GLN A 1 102 ? 29.890 64.779 -9.025 1.00 27.71 102 GLN A O 1
ATOM 745 N N . GLN A 1 103 ? 29.442 63.178 -7.505 1.00 26.78 103 GLN A N 1
ATOM 746 C CA . GLN A 1 103 ? 28.002 63.406 -7.538 1.00 27.21 103 GLN A CA 1
ATOM 747 C C . GLN A 1 103 ? 27.585 64.397 -6.443 1.00 25.94 103 GLN A C 1
ATOM 748 O O . GLN A 1 103 ? 26.421 64.790 -6.376 1.00 25.71 103 GLN A O 1
ATOM 754 N N . GLY A 1 104 ? 28.536 64.780 -5.593 1.00 24.89 104 GLY A N 1
ATOM 755 C CA . GLY A 1 104 ? 28.259 65.703 -4.498 1.00 23.73 104 GLY A CA 1
ATOM 756 C C . GLY A 1 104 ? 27.488 65.122 -3.313 1.00 23.22 104 GLY A C 1
ATOM 757 O O . GLY A 1 104 ? 26.853 65.858 -2.551 1.00 22.44 104 GLY A O 1
ATOM 758 N N . ASP A 1 105 ? 27.552 63.803 -3.128 1.00 22.06 105 ASP A N 1
ATOM 759 C CA . ASP A 1 105 ? 26.829 63.152 -2.036 1.00 21.23 105 ASP A CA 1
ATOM 760 C C . ASP A 1 105 ? 27.181 63.658 -0.639 1.00 19.99 105 ASP A C 1
ATOM 761 O O . ASP A 1 105 ? 26.374 63.553 0.274 1.00 20.52 105 ASP A O 1
ATOM 766 N N . PHE A 1 106 ? 28.389 64.174 -0.469 1.00 18.98 106 PHE A N 1
ATOM 767 C CA . PHE A 1 106 ? 28.834 64.652 0.838 1.00 18.90 106 PHE A CA 1
ATOM 768 C C . PHE A 1 106 ? 28.577 66.139 1.055 1.00 19.32 106 PHE A C 1
ATOM 769 O O . PHE A 1 106 ? 28.897 66.684 2.112 1.00 19.00 106 PHE A O 1
ATOM 777 N N . GLY A 1 107 ? 28.027 66.794 0.046 1.00 19.42 107 GLY A N 1
ATOM 778 C CA . GLY A 1 107 ? 27.758 68.214 0.182 1.00 19.38 107 GLY A CA 1
ATOM 779 C C . GLY A 1 107 ? 28.846 69.080 -0.401 1.00 19.94 107 GLY A C 1
ATOM 780 O O . GLY A 1 107 ? 29.863 68.581 -0.896 1.00 19.86 107 GLY A O 1
ATOM 781 N N . TYR A 1 108 ? 28.650 70.399 -0.322 1.00 19.74 108 TYR A N 1
ATOM 782 C CA . TYR A 1 108 ? 29.598 71.354 -0.887 1.00 19.65 108 TYR A CA 1
ATOM 783 C C . TYR A 1 108 ? 30.074 72.371 0.136 1.00 18.58 108 TYR A C 1
ATOM 784 O O . TYR A 1 108 ? 29.340 72.705 1.063 1.00 19.05 108 TYR A O 1
ATOM 793 N N . CYS A 1 109 ? 31.290 72.871 -0.044 1.00 18.19 109 CYS A N 1
ATOM 794 C CA . CYS A 1 109 ? 31.845 73.833 0.903 1.00 18.59 109 CYS A CA 1
ATOM 795 C C . CYS A 1 109 ? 30.954 75.060 1.056 1.00 18.92 109 CYS A C 1
ATOM 796 O O . CYS A 1 109 ? 30.478 75.617 0.064 1.00 18.42 109 CYS A O 1
ATOM 799 N N . PRO A 1 110 ? 30.695 75.476 2.307 1.00 18.78 110 PRO A N 1
ATOM 800 C CA . PRO A 1 110 ? 29.849 76.647 2.554 1.00 19.46 110 PRO A CA 1
ATOM 801 C C . PRO A 1 110 ? 30.566 77.984 2.332 1.00 19.61 110 PRO A C 1
ATOM 802 O O . PRO A 1 110 ? 29.908 79.028 2.274 1.00 20.22 110 PRO A O 1
ATOM 806 N N . ARG A 1 111 ? 31.891 77.963 2.202 1.00 20.16 111 ARG A N 1
ATOM 807 C CA . ARG A 1 111 ? 32.644 79.206 1.974 1.00 21.17 111 ARG A CA 1
ATOM 808 C C . ARG A 1 111 ? 32.234 79.788 0.636 1.00 21.26 111 ARG A C 1
ATOM 809 O O . ARG A 1 111 ? 32.291 79.109 -0.386 1.00 21.58 111 ARG A O 1
ATOM 817 N N . VAL A 1 112 ? 31.832 81.053 0.626 1.00 20.49 112 VAL A N 1
ATOM 818 C CA . VAL A 1 112 ? 31.428 81.672 -0.625 1.00 20.78 112 VAL A CA 1
ATOM 819 C C . VAL A 1 112 ? 32.491 81.535 -1.700 1.00 20.89 112 VAL A C 1
ATOM 820 O O . VAL A 1 112 ? 32.179 81.203 -2.839 1.00 22.00 112 VAL A O 1
ATOM 824 N N . TYR A 1 113 ? 33.739 81.789 -1.339 1.00 22.66 113 TYR A N 1
ATOM 825 C CA . TYR A 1 113 ? 34.820 81.753 -2.307 1.00 24.87 113 TYR A CA 1
ATOM 826 C C . TYR A 1 113 ? 35.353 80.384 -2.707 1.00 25.38 113 TYR A C 1
ATOM 827 O O . TYR A 1 113 ? 36.289 80.295 -3.495 1.00 25.64 113 TYR A O 1
ATOM 836 N N . CYS A 1 114 ? 34.761 79.318 -2.177 1.00 25.92 114 CYS A N 1
ATOM 837 C CA . CYS A 1 114 ? 35.186 77.981 -2.577 1.00 26.48 114 CYS A CA 1
ATOM 838 C C . CYS A 1 114 ? 34.261 77.539 -3.697 1.00 27.96 114 CYS A C 1
ATOM 839 O O . CYS A 1 114 ? 34.425 76.467 -4.279 1.00 28.71 114 CYS A O 1
ATOM 842 N N . GLU A 1 115 ? 33.286 78.395 -3.993 1.00 29.76 115 GLU A N 1
ATOM 843 C CA . GLU A 1 115 ? 32.324 78.178 -5.070 1.00 31.16 115 GLU A CA 1
ATOM 844 C C . GLU A 1 115 ? 31.733 76.773 -5.171 1.00 31.28 115 GLU A C 1
ATOM 845 O O . GLU A 1 115 ? 31.816 76.118 -6.213 1.00 30.81 115 GLU A O 1
ATOM 851 N N . ASN A 1 116 ? 31.124 76.330 -4.077 1.00 30.96 116 ASN A N 1
ATOM 852 C CA . ASN A 1 116 ? 30.493 75.024 -3.998 1.00 30.53 116 ASN A CA 1
ATOM 853 C C . ASN A 1 116 ? 31.378 73.824 -4.329 1.00 29.35 116 ASN A C 1
ATOM 854 O O . ASN A 1 116 ? 30.926 72.851 -4.924 1.00 29.51 116 ASN A O 1
ATOM 859 N N . GLN A 1 117 ? 32.641 73.910 -3.944 1.00 27.32 117 GLN A N 1
ATOM 860 C CA . GLN A 1 117 ? 33.581 72.814 -4.135 1.00 25.41 117 GLN A CA 1
ATOM 861 C C . GLN A 1 117 ? 33.005 71.606 -3.385 1.00 24.24 117 GLN A C 1
ATOM 862 O O . GLN A 1 117 ? 32.592 71.737 -2.238 1.00 24.20 117 GLN A O 1
ATOM 868 N N . PRO A 1 118 ? 32.951 70.421 -4.020 1.00 22.58 118 PRO A N 1
ATOM 869 C CA . PRO A 1 118 ? 32.401 69.286 -3.263 1.00 21.60 118 PRO A CA 1
ATOM 870 C C . PRO A 1 118 ? 33.356 68.907 -2.130 1.00 19.41 118 PRO A C 1
ATOM 871 O O . PRO A 1 118 ? 34.556 69.098 -2.251 1.00 19.08 118 PRO A O 1
ATOM 883 N N . LEU A 1 120 ? 34.570 66.011 1.176 1.00 17.66 120 LEU A N 1
ATOM 884 C CA . LEU A 1 120 ? 34.743 64.572 1.458 1.00 18.59 120 LEU A CA 1
ATOM 885 C C . LEU A 1 120 ? 34.561 64.392 2.963 1.00 18.35 120 LEU A C 1
ATOM 886 O O . LEU A 1 120 ? 34.924 65.269 3.744 1.00 17.99 120 LEU A O 1
ATOM 891 N N . PRO A 1 121 ? 34.006 63.252 3.393 1.00 17.73 121 PRO A N 1
ATOM 892 C CA . PRO A 1 121 ? 33.820 63.040 4.831 1.00 17.82 121 PRO A CA 1
ATOM 893 C C . PRO A 1 121 ? 35.163 62.762 5.497 1.00 18.23 121 PRO A C 1
ATOM 894 O O . PRO A 1 121 ? 36.073 62.217 4.872 1.00 18.93 121 PRO A O 1
ATOM 898 N N . ILE A 1 122 ? 35.295 63.142 6.765 1.00 18.23 122 ILE A N 1
ATOM 899 C CA . ILE A 1 122 ? 36.543 62.914 7.478 1.00 18.32 122 ILE A CA 1
ATOM 900 C C . ILE A 1 122 ? 36.254 62.760 8.964 1.00 18.22 122 ILE A C 1
ATOM 901 O O . ILE A 1 122 ? 35.287 63.322 9.478 1.00 18.17 122 ILE A O 1
ATOM 906 N N . GLY A 1 123 ? 37.070 61.962 9.643 1.00 17.73 123 GLY A N 1
ATOM 907 C CA . GLY A 1 123 ? 36.882 61.793 11.069 1.00 18.15 123 GLY A CA 1
ATOM 908 C C . GLY A 1 123 ? 37.939 62.582 11.821 1.00 18.55 123 GLY A C 1
ATOM 909 O O . GLY A 1 123 ? 39.091 62.679 11.381 1.00 18.68 123 GLY A O 1
ATOM 910 N N . LEU A 1 124 ? 37.541 63.183 12.938 1.00 18.47 124 LEU A N 1
ATOM 911 C CA . LEU A 1 124 ? 38.465 63.929 13.779 1.00 19.51 124 LEU A CA 1
ATOM 912 C C . LEU A 1 124 ? 39.188 62.914 14.655 1.00 19.72 124 LEU A C 1
ATOM 913 O O . LEU A 1 124 ? 40.220 63.208 15.244 1.00 19.57 124 LEU A O 1
ATOM 918 N N . SER A 1 125 ? 38.626 61.711 14.735 1.00 19.82 125 SER A N 1
ATOM 919 C CA . SER A 1 125 ? 39.199 60.641 15.547 1.00 19.17 125 SER A CA 1
ATOM 920 C C . SER A 1 125 ? 38.944 59.295 14.897 1.00 19.60 125 SER A C 1
ATOM 921 O O . SER A 1 125 ? 37.989 59.132 14.137 1.00 18.52 125 SER A O 1
ATOM 924 N N . ASP A 1 126 ? 39.797 58.325 15.207 1.00 19.87 126 ASP A N 1
ATOM 925 C CA . ASP A 1 126 ? 39.623 56.984 14.663 1.00 20.72 126 ASP A CA 1
ATOM 926 C C . ASP A 1 126 ? 39.004 56.085 15.734 1.00 20.27 126 ASP A C 1
ATOM 927 O O . ASP A 1 126 ? 38.729 54.903 15.503 1.00 20.25 126 ASP A O 1
ATOM 932 N N . ILE A 1 127 ? 38.773 56.660 16.908 1.00 20.07 127 ILE A N 1
ATOM 933 C CA . ILE A 1 127 ? 38.167 55.917 18.019 1.00 19.78 127 ILE A CA 1
ATOM 934 C C . ILE A 1 127 ? 36.658 56.165 18.034 1.00 19.36 127 ILE A C 1
ATOM 935 O O . ILE A 1 127 ? 36.221 57.311 18.142 1.00 18.53 127 ILE A O 1
ATOM 940 N N . PRO A 1 128 ? 35.839 55.104 17.926 1.00 18.85 128 PRO A N 1
ATOM 941 C CA . PRO A 1 128 ? 34.383 55.288 17.942 1.00 18.31 128 PRO A CA 1
ATOM 942 C C . PRO A 1 128 ? 33.935 55.982 19.224 1.00 18.78 128 PRO A C 1
ATOM 943 O O . PRO A 1 128 ? 34.493 55.733 20.302 1.00 18.33 128 PRO A O 1
ATOM 947 N N . GLY A 1 129 ? 32.926 56.841 19.109 1.00 17.86 129 GLY A N 1
ATOM 948 C CA . GLY A 1 129 ? 32.401 57.516 20.284 1.00 18.49 129 GLY A CA 1
ATOM 949 C C . GLY A 1 129 ? 33.116 58.794 20.676 1.00 18.35 129 GLY A C 1
ATOM 950 O O . GLY A 1 129 ? 32.813 59.355 21.725 1.00 19.24 129 GLY A O 1
ATOM 951 N N . GLU A 1 130 ? 34.053 59.263 19.861 1.00 18.02 130 GLU A N 1
ATOM 952 C CA . GLU A 1 130 ? 34.760 60.494 20.200 1.00 18.02 130 GLU A CA 1
ATOM 953 C C . GLU A 1 130 ? 34.280 61.731 19.441 1.00 18.73 130 GLU A C 1
ATOM 954 O O . GLU A 1 130 ? 34.277 62.828 19.996 1.00 19.24 130 GLU A O 1
ATOM 960 N N . ALA A 1 131 ? 33.863 61.569 18.191 1.00 18.33 131 ALA A N 1
ATOM 961 C CA . ALA A 1 131 ? 33.408 62.722 17.408 1.00 17.94 131 ALA A CA 1
ATOM 962 C C . ALA A 1 131 ? 32.541 62.267 16.253 1.00 18.05 131 ALA A C 1
ATOM 963 O O . ALA A 1 131 ? 32.723 61.162 15.726 1.00 17.36 131 ALA A O 1
ATOM 973 N N . VAL A 1 133 ? 31.035 62.561 12.341 1.00 17.08 133 VAL A N 1
ATOM 974 C CA . VAL A 1 133 ? 31.678 62.815 11.058 1.00 17.06 133 VAL A CA 1
ATOM 975 C C . VAL A 1 133 ? 31.684 64.280 10.639 1.00 17.50 133 VAL A C 1
ATOM 976 O O . VAL A 1 133 ? 30.695 64.989 10.825 1.00 17.34 133 VAL A O 1
ATOM 980 N N . LYS A 1 134 ? 32.819 64.730 10.115 1.00 17.74 134 LYS A N 1
ATOM 981 C CA . LYS A 1 134 ? 32.942 66.112 9.639 1.00 18.22 134 LYS A CA 1
ATOM 982 C C . LYS A 1 134 ? 33.210 66.089 8.136 1.00 18.27 134 LYS A C 1
ATOM 983 O O . LYS A 1 134 ? 33.359 65.023 7.535 1.00 17.63 134 LYS A O 1
ATOM 989 N N . LEU A 1 135 ? 33.270 67.265 7.519 1.00 17.58 135 LEU A N 1
ATOM 990 C CA . LEU A 1 135 ? 33.493 67.348 6.082 1.00 18.36 135 LEU A CA 1
ATOM 991 C C . LEU A 1 135 ? 34.727 68.183 5.769 1.00 18.62 135 LEU A C 1
ATOM 992 O O . LEU A 1 135 ? 34.910 69.269 6.318 1.00 18.97 135 LEU A O 1
ATOM 997 N N . TYR A 1 136 ? 35.578 67.649 4.895 1.00 18.59 136 TYR A N 1
ATOM 998 C CA . TYR A 1 136 ? 36.824 68.285 4.489 1.00 19.43 136 TYR A CA 1
ATOM 999 C C . TYR A 1 136 ? 36.709 68.889 3.088 1.00 19.60 136 TYR A C 1
ATOM 1000 O O . TYR A 1 136 ? 36.302 68.205 2.152 1.00 19.22 136 TYR A O 1
ATOM 1009 N N . CYS A 1 137 ? 37.044 70.171 2.954 1.00 20.03 137 CYS A N 1
ATOM 1010 C CA . CYS A 1 137 ? 37.016 70.825 1.639 1.00 20.62 137 CYS A CA 1
ATOM 1011 C C . CYS A 1 137 ? 38.451 70.845 1.116 1.00 21.53 137 CYS A C 1
ATOM 1012 O O . CYS A 1 137 ? 39.337 71.413 1.741 1.00 21.09 137 CYS A O 1
ATOM 1015 N N . PRO A 1 138 ? 38.696 70.209 -0.037 1.00 22.57 138 PRO A N 1
ATOM 1016 C CA . PRO A 1 138 ? 40.029 70.150 -0.642 1.00 23.89 138 PRO A CA 1
ATOM 1017 C C . PRO A 1 138 ? 40.552 71.516 -1.089 1.00 24.57 138 PRO A C 1
ATOM 1018 O O . PRO A 1 138 ? 41.753 71.693 -1.266 1.00 24.63 138 PRO A O 1
ATOM 1022 N N . LYS A 1 139 ? 39.649 72.475 -1.279 1.00 25.47 139 LYS A N 1
ATOM 1023 C CA . LYS A 1 139 ? 40.062 73.806 -1.732 1.00 26.27 139 LYS A CA 1
ATOM 1024 C C . LYS A 1 139 ? 40.581 74.712 -0.617 1.00 26.26 139 LYS A C 1
ATOM 1025 O O . LYS A 1 139 ? 41.710 75.197 -0.692 1.00 26.50 139 LYS A O 1
ATOM 1031 N N . CYS A 1 140 ? 39.772 74.952 0.412 1.00 25.70 140 CYS A N 1
ATOM 1032 C CA . CYS A 1 140 ? 40.217 75.794 1.524 1.00 26.29 140 CYS A CA 1
ATOM 1033 C C . CYS A 1 140 ? 40.965 74.943 2.548 1.00 26.58 140 CYS A C 1
ATOM 1034 O O . CYS A 1 140 ? 41.573 75.458 3.483 1.00 26.39 140 CYS A O 1
ATOM 1045 N N . ASP A 1 142 ? 39.881 73.122 4.929 1.00 26.49 142 ASP A N 1
ATOM 1046 C CA . ASP A 1 142 ? 39.386 73.159 6.292 1.00 25.58 142 ASP A CA 1
ATOM 1047 C C . ASP A 1 142 ? 38.291 72.132 6.516 1.00 24.07 142 ASP A C 1
ATOM 1048 O O . ASP A 1 142 ? 37.746 71.587 5.563 1.00 23.56 142 ASP A O 1
ATOM 1053 N N . VAL A 1 143 ? 37.973 71.882 7.783 0.50 23.14 143 VAL A N 1
ATOM 1054 C CA . VAL A 1 143 ? 36.959 70.905 8.156 0.50 22.46 143 VAL A CA 1
ATOM 1055 C C . VAL A 1 143 ? 35.691 71.579 8.669 0.50 22.14 143 VAL A C 1
ATOM 1056 O O . VAL A 1 143 ? 35.754 72.528 9.457 0.50 21.81 143 VAL A O 1
ATOM 1063 N N . TYR A 1 144 ? 34.544 71.073 8.225 1.00 21.76 144 TYR A N 1
ATOM 1064 C CA . TYR A 1 144 ? 33.251 71.637 8.592 1.00 21.65 144 TYR A CA 1
ATOM 1065 C C . TYR A 1 144 ? 32.235 70.678 9.174 1.00 21.41 144 TYR A C 1
ATOM 1066 O O . TYR A 1 144 ? 32.282 69.474 8.936 1.00 20.68 144 TYR A O 1
ATOM 1075 N N . THR A 1 145 ? 31.281 71.240 9.912 1.00 21.99 145 THR A N 1
ATOM 1076 C CA . THR A 1 145 ? 30.205 70.454 10.486 1.00 22.34 145 THR A CA 1
ATOM 1077 C C . THR A 1 145 ? 29.106 70.321 9.431 1.00 22.45 145 THR A C 1
ATOM 1078 O O . THR A 1 145 ? 28.732 71.310 8.789 1.00 22.02 145 THR A O 1
ATOM 1082 N N . PRO A 1 146 ? 28.589 69.096 9.212 1.00 22.15 146 PRO A N 1
ATOM 1083 C CA . PRO A 1 146 ? 27.530 68.883 8.219 1.00 22.49 146 PRO A CA 1
ATOM 1084 C C . PRO A 1 146 ? 26.355 69.831 8.467 1.00 23.44 146 PRO A C 1
ATOM 1085 O O . PRO A 1 146 ? 25.909 69.990 9.606 1.00 23.14 146 PRO A O 1
ATOM 1089 N N . LYS A 1 147 ? 25.849 70.445 7.405 1.00 24.35 147 LYS A N 1
ATOM 1090 C CA . LYS A 1 147 ? 24.746 71.384 7.550 1.00 25.92 147 LYS A CA 1
ATOM 1091 C C . LYS A 1 147 ? 23.441 70.715 7.954 1.00 26.25 147 LYS A C 1
ATOM 1092 O O . LYS A 1 147 ? 22.578 71.341 8.578 1.00 26.63 147 LYS A O 1
ATOM 1098 N N . SER A 1 148 ? 23.284 69.436 7.624 1.00 26.40 148 SER A N 1
ATOM 1099 C CA . SER A 1 148 ? 22.048 68.751 7.971 1.00 26.84 148 SER A CA 1
ATOM 1100 C C . SER A 1 148 ? 22.157 67.910 9.237 1.00 27.19 148 SER A C 1
ATOM 1101 O O . SER A 1 148 ? 23.072 67.092 9.377 1.00 26.57 148 SER A O 1
ATOM 1104 N N . SER A 1 149 ? 21.210 68.104 10.151 1.00 26.38 149 SER A N 1
ATOM 1105 C CA . SER A 1 149 ? 21.212 67.369 11.405 1.00 26.67 149 SER A CA 1
ATOM 1106 C C . SER A 1 149 ? 21.067 65.870 11.179 1.00 26.23 149 SER A C 1
ATOM 1107 O O . SER A 1 149 ? 21.370 65.083 12.069 1.00 25.95 149 SER A O 1
ATOM 1110 N N . ARG A 1 150 ? 20.606 65.464 9.999 1.00 25.70 150 ARG A N 1
ATOM 1111 C CA . ARG A 1 150 ? 20.466 64.030 9.738 1.00 25.40 150 ARG A CA 1
ATOM 1112 C C . ARG A 1 150 ? 21.836 63.338 9.796 1.00 24.51 150 ARG A C 1
ATOM 1113 O O . ARG A 1 150 ? 21.912 62.119 9.964 1.00 23.36 150 ARG A O 1
ATOM 1121 N N . HIS A 1 151 ? 22.908 64.117 9.681 1.00 23.53 151 HIS A N 1
ATOM 1122 C CA . HIS A 1 151 ? 24.260 63.557 9.721 1.00 23.24 151 HIS A CA 1
ATOM 1123 C C . HIS A 1 151 ? 24.968 63.717 11.063 1.00 23.28 151 HIS A C 1
ATOM 1124 O O . HIS A 1 151 ? 26.104 63.262 11.232 1.00 22.85 151 HIS A O 1
ATOM 1131 N N . HIS A 1 152 ? 24.298 64.340 12.027 1.00 22.99 152 HIS A N 1
ATOM 1132 C CA . HIS A 1 152 ? 24.909 64.585 13.329 1.00 23.01 152 HIS A CA 1
ATOM 1133 C C . HIS A 1 152 ? 25.010 63.415 14.302 1.00 22.83 152 HIS A C 1
ATOM 1134 O O . HIS A 1 152 ? 25.450 63.600 15.435 1.00 22.62 152 HIS A O 1
ATOM 1141 N N . HIS A 1 153 ? 24.613 62.219 13.873 1.00 22.84 153 HIS A N 1
ATOM 1142 C CA . HIS A 1 153 ? 24.726 61.047 14.737 1.00 22.79 153 HIS A CA 1
ATOM 1143 C C . HIS A 1 153 ? 25.501 59.947 14.035 1.00 21.84 153 HIS A C 1
ATOM 1144 O O . HIS A 1 153 ? 25.399 58.770 14.397 1.00 21.87 153 HIS A O 1
ATOM 1151 N N . THR A 1 154 ? 26.281 60.348 13.032 1.00 19.86 154 THR A N 1
ATOM 1152 C CA . THR A 1 154 ? 27.114 59.424 12.258 1.00 18.92 154 THR A CA 1
ATOM 1153 C C . THR A 1 154 ? 28.545 59.557 12.761 1.00 18.35 154 THR A C 1
ATOM 1154 O O . THR A 1 154 ? 29.162 60.614 12.653 1.00 17.75 154 THR A O 1
ATOM 1158 N N . ASP A 1 155 ? 29.077 58.465 13.301 1.00 17.51 155 ASP A N 1
ATOM 1159 C CA . ASP A 1 155 ? 30.417 58.470 13.874 1.00 17.19 155 ASP A CA 1
ATOM 1160 C C . ASP A 1 155 ? 31.536 58.678 12.860 1.00 16.82 155 ASP A C 1
ATOM 1161 O O . ASP A 1 155 ? 31.620 57.969 11.860 1.00 16.95 155 ASP A O 1
ATOM 1166 N N . GLY A 1 156 ? 32.401 59.647 13.139 1.00 15.87 156 GLY A N 1
ATOM 1167 C CA . GLY A 1 156 ? 33.503 59.940 12.244 1.00 15.55 156 GLY A CA 1
ATOM 1168 C C . GLY A 1 156 ? 34.526 58.829 12.148 1.00 14.76 156 GLY A C 1
ATOM 1169 O O . GLY A 1 156 ? 35.281 58.757 11.186 1.00 14.98 156 GLY A O 1
ATOM 1170 N N . ALA A 1 157 ? 34.567 57.966 13.155 1.00 13.89 157 ALA A N 1
ATOM 1171 C CA . ALA A 1 157 ? 35.536 56.866 13.131 1.00 15.12 157 ALA A CA 1
ATOM 1172 C C . ALA A 1 157 ? 35.194 55.863 12.027 1.00 15.25 157 ALA A C 1
ATOM 1173 O O . ALA A 1 157 ? 36.005 54.989 11.690 1.00 16.21 157 ALA A O 1
ATOM 1175 N N . TYR A 1 158 ? 34.008 55.987 11.445 1.00 15.34 158 TYR A N 1
ATOM 1176 C CA . TYR A 1 158 ? 33.633 55.078 10.364 1.00 14.87 158 TYR A CA 1
ATOM 1177 C C . TYR A 1 158 ? 34.135 55.600 9.021 1.00 15.37 158 TYR A C 1
ATOM 1178 O O . TYR A 1 158 ? 33.930 54.966 7.979 1.00 14.66 158 TYR A O 1
ATOM 1187 N N . PHE A 1 159 ? 34.784 56.765 9.054 1.00 15.58 159 PHE A N 1
ATOM 1188 C CA . PHE A 1 159 ? 35.359 57.368 7.862 1.00 16.35 159 PHE A CA 1
ATOM 1189 C C . PHE A 1 159 ? 36.848 57.530 8.073 1.0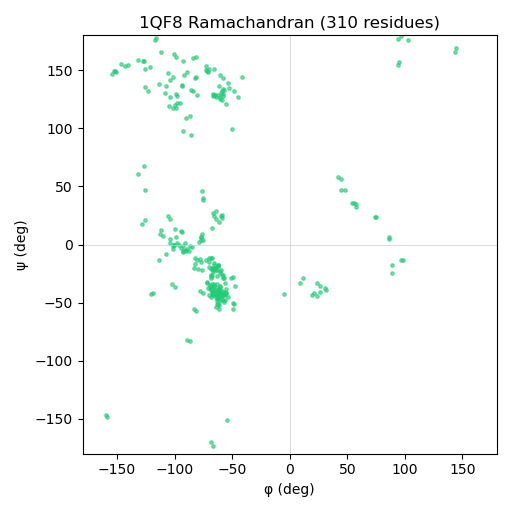0 17.07 159 PHE A C 1
ATOM 1190 O O . PHE A 1 159 ? 37.648 57.263 7.172 1.00 17.55 159 PHE A O 1
ATOM 1198 N N . GLY A 1 160 ? 37.236 57.967 9.266 1.00 18.37 160 GLY A N 1
ATOM 1199 C CA . GLY A 1 160 ? 38.657 58.044 9.559 1.00 19.15 160 GLY A CA 1
ATOM 1200 C C . GLY A 1 160 ? 39.393 59.346 9.354 1.00 19.65 160 GLY A C 1
ATOM 1201 O O . GLY A 1 160 ? 38.991 60.203 8.560 1.00 19.35 160 GLY A O 1
ATOM 1202 N N . THR A 1 161 ? 40.510 59.470 10.066 1.00 20.03 161 THR A N 1
ATOM 1203 C CA . THR A 1 161 ? 41.327 60.670 10.005 1.00 21.26 161 THR A CA 1
ATOM 1204 C C . THR A 1 161 ? 42.175 60.782 8.750 1.00 22.63 161 THR A C 1
ATOM 1205 O O . THR A 1 161 ? 42.580 61.881 8.375 1.00 23.20 161 THR A O 1
ATOM 1209 N N . GLY A 1 162 ? 42.447 59.659 8.095 1.00 22.93 162 GLY A N 1
ATOM 1210 C CA . GLY A 1 162 ? 43.288 59.728 6.914 1.00 23.99 162 GLY A CA 1
ATOM 1211 C C . GLY A 1 162 ? 42.638 59.478 5.573 1.00 23.88 162 GLY A C 1
ATOM 1212 O O . GLY A 1 162 ? 43.334 59.423 4.558 1.00 24.68 162 GLY A O 1
ATOM 1213 N N . PHE A 1 163 ? 41.317 59.362 5.535 1.00 23.18 163 PHE A N 1
ATOM 1214 C CA . PHE A 1 163 ? 40.660 59.070 4.275 1.00 23.28 163 PHE A CA 1
ATOM 1215 C C . PHE A 1 163 ? 40.824 60.087 3.144 1.00 23.44 163 PHE A C 1
ATOM 1216 O O . PHE A 1 163 ? 41.258 59.730 2.054 1.00 23.47 163 PHE A O 1
ATOM 1224 N N . PRO A 1 164 ? 40.481 61.361 3.377 1.00 24.08 164 PRO A N 1
ATOM 1225 C CA . PRO A 1 164 ? 40.643 62.313 2.270 1.00 24.98 164 PRO A CA 1
ATOM 1226 C C . PRO A 1 164 ? 42.064 62.347 1.712 1.00 26.54 164 PRO A C 1
ATOM 1227 O O . PRO A 1 164 ? 42.272 62.400 0.498 1.00 26.29 164 PRO A O 1
ATOM 1231 N N . HIS A 1 165 ? 43.041 62.313 2.601 1.00 27.99 165 HIS A N 1
ATOM 1232 C CA . HIS A 1 165 ? 44.423 62.363 2.171 1.00 30.49 165 HIS A CA 1
ATOM 1233 C C . HIS A 1 165 ? 44.822 61.142 1.341 1.00 30.59 165 HIS A C 1
ATOM 1234 O O . HIS A 1 165 ? 45.604 61.260 0.393 1.00 30.38 165 HIS A O 1
ATOM 1249 N N . LEU A 1 167 ? 42.692 59.407 -0.549 1.00 28.82 167 LEU A N 1
ATOM 1250 C CA . LEU A 1 167 ? 42.004 59.543 -1.830 1.00 28.65 167 LEU A CA 1
ATOM 1251 C C . LEU A 1 167 ? 42.774 60.447 -2.789 1.00 29.22 167 LEU A C 1
ATOM 1252 O O . LEU A 1 167 ? 42.875 60.149 -3.979 1.00 29.20 167 LEU A O 1
ATOM 1257 N N . PHE A 1 168 ? 43.324 61.545 -2.279 1.00 30.11 168 PHE A N 1
ATOM 1258 C CA . PHE A 1 168 ? 44.064 62.453 -3.143 1.00 32.00 168 PHE A CA 1
ATOM 1259 C C . PHE A 1 168 ? 45.441 61.931 -3.519 1.00 33.32 168 PHE A C 1
ATOM 1260 O O . PHE A 1 168 ? 46.000 62.339 -4.537 1.00 33.11 168 PHE A O 1
ATOM 1280 N N . VAL A 1 170 ? 45.965 58.837 -4.228 1.00 34.89 170 VAL A N 1
ATOM 1281 C CA . VAL A 1 170 ? 45.663 57.876 -5.287 1.00 34.79 170 VAL A CA 1
ATOM 1282 C C . VAL A 1 170 ? 45.107 58.568 -6.526 1.00 35.00 170 VAL A C 1
ATOM 1283 O O . VAL A 1 170 ? 45.265 58.079 -7.647 1.00 34.84 170 VAL A O 1
ATOM 1287 N N . HIS A 1 171 ? 44.449 59.701 -6.323 1.00 35.51 171 HIS A N 1
ATOM 1288 C CA . HIS A 1 171 ? 43.854 60.440 -7.429 1.00 36.30 171 HIS A CA 1
ATOM 1289 C C . HIS A 1 171 ? 44.238 61.911 -7.340 1.00 37.07 171 HIS A C 1
ATOM 1290 O O . HIS A 1 171 ? 43.370 62.781 -7.230 1.00 36.69 171 HIS A O 1
ATOM 1297 N N . PRO A 1 172 ? 45.550 62.206 -7.406 1.00 37.85 172 PRO A N 1
ATOM 1298 C CA . PRO A 1 172 ? 46.135 63.546 -7.331 1.00 38.49 172 PRO A CA 1
ATOM 1299 C C . PRO A 1 172 ? 45.522 64.555 -8.286 1.00 39.02 172 PRO A C 1
ATOM 1300 O O . PRO A 1 172 ? 45.514 65.757 -8.006 1.00 39.32 172 PRO A O 1
ATOM 1304 N N . GLU A 1 173 ? 45.010 64.078 -9.415 1.00 39.52 173 GLU A N 1
ATOM 1305 C CA . GLU A 1 173 ? 44.421 64.970 -10.401 1.00 40.28 173 GLU A CA 1
ATOM 1306 C C . GLU A 1 173 ? 43.120 65.632 -9.945 1.00 40.72 173 GLU A C 1
ATOM 1307 O O . GLU A 1 173 ? 42.639 66.567 -10.592 1.00 40.43 173 GLU A O 1
ATOM 1313 N N . TYR A 1 174 ? 42.546 65.158 -8.843 1.00 41.16 174 TYR A N 1
ATOM 1314 C CA . TYR A 1 174 ? 41.315 65.756 -8.330 1.00 41.93 174 TYR A CA 1
ATOM 1315 C C . TYR A 1 174 ? 41.637 66.828 -7.304 1.00 42.36 174 TYR A C 1
ATOM 1316 O O . TYR A 1 174 ? 40.751 67.535 -6.827 1.00 42.25 174 TYR A O 1
ATOM 1325 N N . ARG A 1 175 ? 42.915 66.928 -6.963 1.00 43.23 175 ARG A N 1
ATOM 1326 C CA . ARG A 1 175 ? 43.385 67.917 -6.006 1.00 44.52 175 ARG A CA 1
ATOM 1327 C C . ARG A 1 175 ? 43.031 69.284 -6.613 1.00 45.10 175 ARG A C 1
ATOM 1328 O O . ARG A 1 175 ? 43.401 69.576 -7.750 1.00 44.82 175 ARG A O 1
ATOM 1336 N N . PRO A 1 176 ? 42.293 70.127 -5.869 1.00 45.73 176 PRO A N 1
ATOM 1337 C CA . PRO A 1 176 ? 41.895 71.454 -6.347 1.00 46.23 176 PRO A CA 1
ATOM 1338 C C . PRO A 1 176 ? 42.998 72.195 -7.084 1.00 46.63 176 PRO A C 1
ATOM 1339 O O . PRO A 1 176 ? 44.179 72.096 -6.738 1.00 46.90 176 PRO A O 1
ATOM 1343 N N . LYS A 1 177 ? 42.590 72.944 -8.102 1.00 47.10 177 LYS A N 1
ATOM 1344 C CA . LYS A 1 177 ? 43.508 73.698 -8.940 1.00 47.56 177 LYS A CA 1
ATOM 1345 C C . LYS A 1 177 ? 44.012 74.952 -8.229 1.00 47.92 177 LYS A C 1
ATOM 1346 O O . LYS A 1 177 ? 44.178 76.005 -8.844 1.00 48.25 177 LYS A O 1
ATOM 1352 N N . ARG A 1 178 ? 44.263 74.826 -6.929 1.00 48.33 178 ARG A N 1
ATOM 1353 C CA . ARG A 1 178 ? 44.757 75.938 -6.126 1.00 48.36 178 ARG A CA 1
ATOM 1354 C C . ARG A 1 178 ? 46.044 75.579 -5.377 1.00 48.58 178 ARG A C 1
ATOM 1355 O O . ARG A 1 178 ? 46.162 75.839 -4.174 1.00 48.68 178 ARG A O 1
ATOM 1357 N N . PRO A 1 179 ? 47.024 74.967 -6.071 1.00 48.54 179 PRO A N 1
ATOM 1358 C CA . PRO A 1 179 ? 48.274 74.608 -5.393 1.00 48.60 179 PRO A CA 1
ATOM 1359 C C . PRO A 1 179 ? 49.114 75.838 -5.052 1.00 48.89 179 PRO A C 1
ATOM 1360 O O . PRO A 1 179 ? 50.274 75.884 -5.521 1.00 49.29 179 PRO A O 1
ATOM 1364 N N . GLU B 1 6 ? -4.984 93.510 14.180 1.00 41.50 6 GLU B N 1
ATOM 1365 C CA . GLU B 1 6 ? -4.155 93.914 13.036 1.00 41.15 6 GLU B CA 1
ATOM 1366 C C . GLU B 1 6 ? -2.684 93.988 13.455 1.00 40.65 6 GLU B C 1
ATOM 1367 O O . GLU B 1 6 ? -2.354 94.506 14.522 1.00 41.50 6 GLU B O 1
ATOM 1373 N N . VAL B 1 7 ? -1.798 93.460 12.614 1.00 39.39 7 VAL B N 1
ATOM 1374 C CA . VAL B 1 7 ? -0.370 93.483 12.908 1.00 37.95 7 VAL B CA 1
ATOM 1375 C C . VAL B 1 7 ? 0.274 94.530 12.000 1.00 36.06 7 VAL B C 1
ATOM 1376 O O . VAL B 1 7 ? -0.187 94.736 10.878 1.00 36.40 7 VAL B O 1
ATOM 1380 N N . SER B 1 8 ? 1.325 95.196 12.479 1.00 33.79 8 SER B N 1
ATOM 1381 C CA . SER B 1 8 ? 1.991 96.219 11.673 1.00 30.86 8 SER B CA 1
ATOM 1382 C C . SER B 1 8 ? 2.644 95.590 10.447 1.00 29.15 8 SER B C 1
ATOM 1383 O O . SER B 1 8 ? 3.040 94.426 10.476 1.00 28.10 8 SER B O 1
ATOM 1386 N N . TRP B 1 9 ? 2.746 96.357 9.367 1.00 27.20 9 TRP B N 1
ATOM 1387 C CA . TRP B 1 9 ? 3.368 95.850 8.148 1.00 25.66 9 TRP B CA 1
ATOM 1388 C C . TRP B 1 9 ? 4.785 95.367 8.453 1.00 24.86 9 TRP B C 1
ATOM 1389 O O . TRP B 1 9 ? 5.211 94.308 7.987 1.00 24.21 9 TRP B O 1
ATOM 1400 N N . ILE B 1 10 ? 5.518 96.153 9.237 1.00 24.45 10 ILE B N 1
ATOM 1401 C CA . ILE B 1 10 ? 6.889 95.794 9.578 1.00 24.02 10 ILE B CA 1
ATOM 1402 C C . ILE B 1 10 ? 6.973 94.486 10.370 1.00 24.57 10 ILE B C 1
ATOM 1403 O O . ILE B 1 10 ? 7.800 93.629 10.065 1.00 24.00 10 ILE B O 1
ATOM 1408 N N . SER B 1 11 ? 6.120 94.312 11.377 1.00 25.26 11 SER B N 1
ATOM 1409 C CA . SER B 1 11 ? 6.159 93.065 12.142 1.00 26.32 11 SER B CA 1
ATOM 1410 C C . SER B 1 11 ? 5.735 91.903 11.245 1.00 25.86 11 SER B C 1
ATOM 1411 O O . SER B 1 11 ? 6.287 90.806 11.336 1.00 25.89 11 SER B O 1
ATOM 1414 N N . TRP B 1 12 ? 4.767 92.147 10.368 1.00 26.17 12 TRP B N 1
ATOM 1415 C CA . TRP B 1 12 ? 4.310 91.122 9.432 1.00 26.30 12 TRP B CA 1
ATOM 1416 C C . TRP B 1 12 ? 5.463 90.715 8.512 1.00 25.33 12 TRP B C 1
ATOM 1417 O O . TRP B 1 12 ? 5.780 89.529 8.371 1.00 24.96 12 TRP B O 1
ATOM 1428 N N . PHE B 1 13 ? 6.090 91.710 7.889 1.00 24.64 13 PHE B N 1
ATOM 1429 C CA . PHE B 1 13 ? 7.204 91.448 6.978 1.00 23.56 13 PHE B CA 1
ATOM 1430 C C . PHE B 1 13 ? 8.353 90.680 7.629 1.00 23.12 13 PHE B C 1
ATOM 1431 O O . PHE B 1 13 ? 8.836 89.687 7.081 1.00 23.07 13 PHE B O 1
ATOM 1439 N N . CYS B 1 14 ? 8.797 91.142 8.792 1.00 22.70 14 CYS B N 1
ATOM 1440 C CA . CYS B 1 14 ? 9.913 90.501 9.475 1.00 23.21 14 CYS B CA 1
ATOM 1441 C C . CYS B 1 14 ? 9.610 89.099 9.987 1.00 23.49 14 CYS B C 1
ATOM 1442 O O . CYS B 1 14 ? 10.528 88.303 10.219 1.00 24.01 14 CYS B O 1
ATOM 1445 N N . GLY B 1 15 ? 8.324 88.793 10.143 1.00 24.26 15 GLY B N 1
ATOM 1446 C CA . GLY B 1 15 ? 7.935 87.482 10.632 1.00 24.51 15 GLY B CA 1
ATOM 1447 C C . GLY B 1 15 ? 7.747 86.433 9.549 1.00 25.46 15 GLY B C 1
ATOM 1448 O O . GLY B 1 15 ? 7.500 85.260 9.853 1.00 24.84 15 GLY B O 1
ATOM 1449 N N . LEU B 1 16 ? 7.874 86.836 8.287 1.00 25.63 16 LEU B N 1
ATOM 1450 C CA . LEU B 1 16 ? 7.705 85.907 7.174 1.00 26.27 16 LEU B CA 1
ATOM 1451 C C . LEU B 1 16 ? 8.846 84.916 7.052 1.00 26.60 16 LEU B C 1
ATOM 1452 O O . LEU B 1 16 ? 9.989 85.221 7.378 1.00 25.75 16 LEU B O 1
ATOM 1457 N N . ARG B 1 17 ? 8.528 83.714 6.581 1.00 26.61 17 ARG B N 1
ATOM 1458 C CA . ARG B 1 17 ? 9.549 82.695 6.389 1.00 27.11 17 ARG B CA 1
ATOM 1459 C C . ARG B 1 17 ? 10.610 83.242 5.441 1.00 25.76 17 ARG B C 1
ATOM 1460 O O . ARG B 1 17 ? 10.293 83.732 4.355 1.00 25.42 17 ARG B O 1
ATOM 1468 N N . GLY B 1 18 ? 11.869 83.165 5.861 1.00 24.58 18 GLY B N 1
ATOM 1469 C CA . GLY B 1 18 ? 12.958 83.647 5.029 1.00 23.40 18 GLY B CA 1
ATOM 1470 C C . GLY B 1 18 ? 13.436 85.048 5.381 1.00 22.24 18 GLY B C 1
ATOM 1471 O O . GLY B 1 18 ? 14.500 85.471 4.932 1.00 22.02 18 GLY B O 1
ATOM 1472 N N . ASN B 1 19 ? 12.659 85.763 6.186 1.00 21.05 19 ASN B N 1
ATOM 1473 C CA . ASN B 1 19 ? 13.037 87.122 6.566 1.00 20.07 19 ASN B CA 1
ATOM 1474 C C . ASN B 1 19 ? 13.567 87.189 7.986 1.00 19.54 19 ASN B C 1
ATOM 1475 O O . ASN B 1 19 ? 13.565 88.256 8.603 1.00 19.06 19 ASN B O 1
ATOM 1480 N N . GLU B 1 20 ? 14.038 86.055 8.492 1.00 19.39 20 GLU B N 1
ATOM 1481 C CA . GLU B 1 20 ? 14.552 85.963 9.857 1.00 19.36 20 GLU B CA 1
ATOM 1482 C C . GLU B 1 20 ? 15.750 86.845 10.185 1.00 18.74 20 GLU B C 1
ATOM 1483 O O . GLU B 1 20 ? 15.990 87.147 11.356 1.00 19.51 20 GLU B O 1
ATOM 1489 N N . PHE B 1 21 ? 16.510 87.246 9.168 1.00 18.20 21 PHE B N 1
ATOM 1490 C CA . PHE B 1 21 ? 17.701 88.076 9.403 1.00 16.78 21 PHE B CA 1
ATOM 1491 C C . PHE B 1 21 ? 17.367 89.555 9.597 1.00 16.96 21 PHE B C 1
ATOM 1492 O O . PHE B 1 21 ? 18.216 90.322 10.040 1.00 16.48 21 PHE B O 1
ATOM 1500 N N . PHE B 1 22 ? 16.149 89.961 9.269 1.00 16.77 22 PHE B N 1
ATOM 1501 C CA 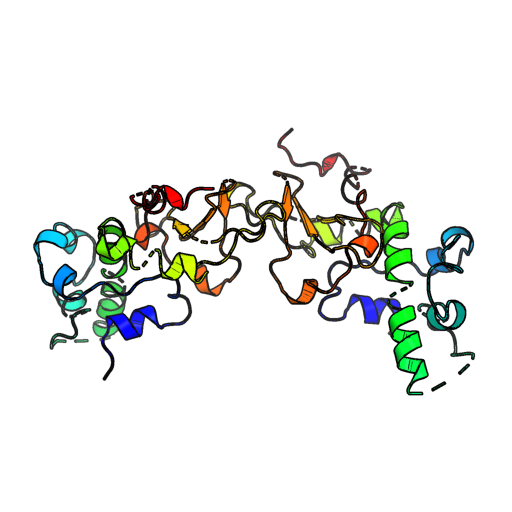. PHE B 1 22 ? 15.789 91.371 9.425 1.00 17.13 22 PHE B CA 1
ATOM 1502 C C . PHE B 1 22 ? 15.399 91.741 10.844 1.00 17.67 22 PHE B C 1
ATOM 1503 O O . PHE B 1 22 ? 14.783 90.947 11.561 1.00 18.30 22 PHE B O 1
ATOM 1511 N N . CYS B 1 23 ? 15.756 92.951 11.252 1.00 17.73 23 CYS B N 1
ATOM 1512 C CA . CYS B 1 23 ? 15.325 93.440 12.545 1.00 17.96 23 CYS B CA 1
ATOM 1513 C C . CYS B 1 23 ? 14.146 94.352 12.183 1.00 19.08 23 CYS B C 1
ATOM 1514 O O . CYS B 1 23 ? 13.946 94.691 11.004 1.00 18.85 23 CYS B O 1
ATOM 1517 N N . GLU B 1 24 ? 13.331 94.701 13.174 1.00 19.60 24 GLU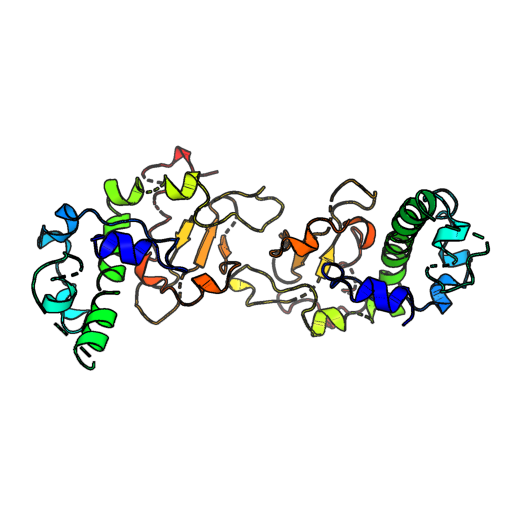 B N 1
ATOM 1518 C CA . GLU B 1 24 ? 12.169 95.558 12.954 1.00 20.76 24 GLU B CA 1
ATOM 1519 C C . GLU B 1 24 ? 12.540 97.029 13.122 1.00 20.23 24 GLU B C 1
ATOM 1520 O O . GLU B 1 24 ? 12.787 97.499 14.236 1.00 20.15 24 GLU B O 1
ATOM 1526 N N . VAL B 1 25 ? 12.577 97.752 12.007 1.00 20.04 25 VAL B N 1
ATOM 1527 C CA . VAL B 1 25 ? 12.940 99.165 12.027 1.00 19.93 25 VAL B CA 1
ATOM 1528 C C . VAL B 1 25 ? 11.893 99.975 12.792 1.00 21.44 25 VAL B C 1
ATOM 1529 O O . VAL B 1 25 ? 10.691 99.870 12.516 1.00 21.08 25 VAL B O 1
ATOM 1533 N N . ASP B 1 26 ? 12.352 100.775 13.755 1.00 22.39 26 ASP B N 1
ATOM 1534 C CA . ASP B 1 26 ? 11.451 101.619 14.549 1.00 23.89 26 ASP B CA 1
ATOM 1535 C C . ASP B 1 26 ? 10.733 102.616 13.651 1.00 24.52 26 ASP B C 1
ATOM 1536 O O . ASP B 1 26 ? 11.342 103.254 12.792 1.00 23.44 26 ASP B O 1
ATOM 1541 N N . GLU B 1 27 ? 9.436 102.775 13.868 1.00 25.61 27 GLU B N 1
ATOM 1542 C CA . GLU B 1 27 ? 8.673 103.707 13.063 1.00 27.31 27 GLU B CA 1
ATOM 1543 C C . GLU B 1 27 ? 9.198 105.132 13.062 1.00 27.03 27 GLU B C 1
ATOM 1544 O O . GLU B 1 27 ? 9.245 105.768 12.017 1.00 26.98 27 GLU B O 1
ATOM 1550 N N . ASP B 1 28 ? 9.604 105.627 14.226 0.50 27.03 28 ASP B N 1
ATOM 1551 C CA . ASP B 1 28 ? 10.107 106.990 14.325 0.50 27.04 28 ASP B CA 1
ATOM 1552 C C . ASP B 1 28 ? 11.298 107.263 13.424 0.50 26.36 28 ASP B C 1
ATOM 1553 O O . ASP B 1 28 ? 11.501 108.390 12.980 0.50 26.09 28 ASP B O 1
ATOM 1562 N N . TYR B 1 29 ? 12.077 106.227 13.144 1.00 25.68 29 TYR B N 1
ATOM 1563 C CA . TYR B 1 29 ? 13.256 106.373 12.295 1.00 24.59 29 TYR B CA 1
ATOM 1564 C C . TYR B 1 29 ? 12.754 106.627 10.876 1.00 24.65 29 TYR B C 1
ATOM 1565 O O . TYR B 1 29 ? 13.272 107.472 10.155 1.00 25.17 29 TYR B O 1
ATOM 1574 N N . ILE B 1 30 ? 11.740 105.870 10.482 1.00 24.92 30 ILE B N 1
ATOM 1575 C CA . ILE B 1 30 ? 11.178 105.993 9.148 1.00 25.39 30 ILE B CA 1
ATOM 1576 C C . ILE B 1 30 ? 10.379 107.284 8.993 1.00 27.03 30 ILE B C 1
ATOM 1577 O O . ILE B 1 30 ? 10.350 107.874 7.913 1.00 26.98 30 ILE B O 1
ATOM 1582 N N . GLN B 1 31 ? 9.756 107.730 10.078 1.00 28.37 31 GLN B N 1
ATOM 1583 C CA . GLN B 1 31 ? 8.954 108.953 10.039 1.00 30.11 31 GLN B CA 1
ATOM 1584 C C . GLN B 1 31 ? 9.800 110.217 9.937 1.00 30.80 31 GLN B C 1
ATOM 1585 O O . GLN B 1 31 ? 9.273 111.292 9.645 1.00 31.60 31 GLN B O 1
ATOM 1591 N N . ASP B 1 32 ? 11.106 110.096 10.175 1.00 31.28 32 ASP B N 1
ATOM 1592 C CA . ASP B 1 32 ? 12.015 111.236 10.069 1.00 31.93 32 ASP B CA 1
ATOM 1593 C C . ASP B 1 32 ? 12.552 111.209 8.642 1.00 31.58 32 ASP B C 1
ATOM 1594 O O . ASP B 1 32 ? 13.495 110.470 8.326 1.00 31.44 32 ASP B O 1
ATOM 1599 N N . LYS B 1 33 ? 11.936 112.017 7.784 1.00 30.84 33 LYS B N 1
ATOM 1600 C CA . LYS B 1 33 ? 12.295 112.091 6.375 1.00 30.17 33 LYS B CA 1
ATOM 1601 C C . LYS B 1 33 ? 13.784 112.262 6.113 1.00 29.55 33 LYS B C 1
ATOM 1602 O O . LYS B 1 33 ? 14.286 111.836 5.078 1.00 29.76 33 LYS B O 1
ATOM 1608 N N . PHE B 1 34 ? 14.503 112.869 7.048 1.00 28.82 34 PHE B N 1
ATOM 1609 C CA . PHE B 1 34 ? 15.923 113.086 6.830 1.00 27.27 34 PHE B CA 1
ATOM 1610 C C . PHE B 1 34 ? 16.734 111.789 6.822 1.00 27.34 34 PHE B C 1
ATOM 1611 O O . PHE B 1 34 ? 17.820 111.737 6.249 1.00 27.93 34 PHE B O 1
ATOM 1619 N N . ASN B 1 35 ? 16.192 110.732 7.419 1.00 27.15 35 ASN B N 1
ATOM 1620 C CA . ASN B 1 35 ? 16.882 109.442 7.431 1.00 27.08 35 ASN B CA 1
ATOM 1621 C C . ASN B 1 35 ? 16.702 108.716 6.105 1.00 26.83 35 ASN B C 1
ATOM 1622 O O . ASN B 1 35 ? 17.492 107.839 5.758 1.00 26.67 35 ASN B O 1
ATOM 1627 N N . LEU B 1 36 ? 15.662 109.101 5.366 1.00 27.08 36 LEU B N 1
ATOM 1628 C CA . LEU B 1 36 ? 15.328 108.462 4.094 1.00 26.95 36 LEU B CA 1
ATOM 1629 C C . LEU B 1 36 ? 15.813 109.198 2.846 1.00 27.26 36 LEU B C 1
ATOM 1630 O O . LEU B 1 36 ? 15.497 108.810 1.721 1.00 26.63 36 LEU B O 1
ATOM 1635 N N . THR B 1 37 ? 16.590 110.256 3.054 1.00 27.71 37 THR B N 1
ATOM 1636 C CA . THR B 1 37 ? 17.130 111.049 1.960 1.00 28.00 37 THR B CA 1
ATOM 1637 C C . THR B 1 37 ? 17.706 110.211 0.814 1.00 27.24 37 THR B C 1
ATOM 1638 O O . THR B 1 37 ? 18.547 109.334 1.029 1.00 27.65 37 THR B O 1
ATOM 1642 N N . GLY B 1 38 ? 17.245 110.487 -0.403 1.00 26.95 38 GLY B N 1
ATOM 1643 C CA . GLY B 1 38 ? 17.745 109.782 -1.573 1.00 26.69 38 GLY B CA 1
ATOM 1644 C C . GLY B 1 38 ? 17.054 108.487 -1.981 1.00 26.56 38 GLY B C 1
ATOM 1645 O O . GLY B 1 38 ? 17.193 108.038 -3.120 1.00 26.68 38 GLY B O 1
ATOM 1646 N N . LEU B 1 39 ? 16.296 107.885 -1.079 1.00 26.39 39 LEU B N 1
ATOM 1647 C CA . LEU B 1 39 ? 15.635 106.623 -1.413 1.00 26.24 39 LEU B CA 1
ATOM 1648 C C . LEU B 1 39 ? 14.518 106.740 -2.446 1.00 26.83 39 LEU B C 1
ATOM 1649 O O . LEU B 1 39 ? 14.243 105.788 -3.172 1.00 26.46 39 LEU B O 1
ATOM 1654 N N . ASN B 1 40 ? 13.890 107.908 -2.531 1.00 27.53 40 ASN B N 1
ATOM 1655 C CA . ASN B 1 40 ? 12.795 108.093 -3.478 1.00 28.55 40 ASN B CA 1
ATOM 1656 C C . ASN B 1 40 ? 13.206 107.797 -4.921 1.00 28.92 40 ASN B C 1
ATOM 1657 O O . ASN B 1 40 ? 12.379 107.380 -5.732 1.00 29.44 40 ASN B O 1
ATOM 1662 N N . GLU B 1 41 ? 14.481 108.000 -5.240 1.00 28.64 41 GLU B N 1
ATOM 1663 C CA . GLU B 1 41 ? 14.987 107.757 -6.594 1.00 29.02 41 GLU B CA 1
ATOM 1664 C C . GLU B 1 41 ? 15.515 106.342 -6.812 1.00 27.85 41 GLU B C 1
ATOM 1665 O O . GLU B 1 41 ? 15.981 106.006 -7.908 1.00 27.42 41 GLU B O 1
ATOM 1671 N N . GLN B 1 42 ? 15.436 105.510 -5.780 1.00 26.13 42 GLN B N 1
ATOM 1672 C CA . GLN B 1 42 ? 15.944 104.146 -5.862 1.00 25.26 42 GLN B CA 1
ATOM 1673 C C . GLN B 1 42 ? 14.886 103.055 -5.935 1.00 24.67 42 GLN B C 1
ATOM 1674 O O . GLN B 1 42 ? 15.218 101.883 -6.128 1.00 24.37 42 GLN B O 1
ATOM 1680 N N . VAL B 1 43 ? 13.622 103.424 -5.757 1.00 23.46 43 VAL B N 1
ATOM 1681 C CA . VAL B 1 43 ? 12.551 102.425 -5.794 1.00 22.68 43 VAL B CA 1
ATOM 1682 C C . VAL B 1 43 ? 11.329 102.966 -6.514 1.00 22.18 43 VAL B C 1
ATOM 1683 O O . VAL B 1 43 ? 11.133 104.169 -6.577 1.00 22.71 43 VAL B O 1
ATOM 1687 N N . PRO B 1 44 ? 10.500 102.078 -7.082 1.00 21.68 44 PRO B N 1
ATOM 1688 C CA . PRO B 1 44 ? 9.298 102.555 -7.774 1.00 21.42 44 PRO B CA 1
ATOM 1689 C C . PRO B 1 44 ? 8.207 102.828 -6.740 1.00 21.64 44 PRO B C 1
ATOM 1690 O O . PRO B 1 44 ? 8.286 102.330 -5.615 1.00 21.13 44 PRO B O 1
ATOM 1694 N N . HIS B 1 45 ? 7.205 103.619 -7.124 1.00 21.86 45 HIS B N 1
ATOM 1695 C CA . HIS B 1 45 ? 6.069 103.947 -6.252 1.00 22.23 45 HIS B CA 1
ATOM 1696 C C . HIS B 1 45 ? 6.509 104.297 -4.841 1.00 21.80 45 HIS B C 1
ATOM 1697 O O . HIS B 1 45 ? 5.928 103.808 -3.879 1.00 20.84 45 HIS B O 1
ATOM 1704 N N . TYR B 1 46 ? 7.522 105.146 -4.712 1.00 21.69 46 TYR B N 1
ATOM 1705 C CA . TYR B 1 46 ? 8.035 105.485 -3.392 1.00 22.43 46 TYR B CA 1
ATOM 1706 C C . TYR B 1 46 ? 7.002 105.888 -2.341 1.00 22.75 46 TYR B C 1
ATOM 1707 O O . TYR B 1 46 ? 6.946 105.297 -1.266 1.00 22.27 46 TYR B O 1
ATOM 1716 N N . ARG B 1 47 ? 6.185 106.893 -2.644 1.00 23.98 47 ARG B N 1
ATOM 1717 C CA . ARG B 1 47 ? 5.215 107.364 -1.663 1.00 25.21 47 ARG B CA 1
ATOM 1718 C C . ARG B 1 47 ? 4.221 106.304 -1.210 1.00 24.78 47 ARG B C 1
ATOM 1719 O O . ARG B 1 47 ? 3.918 106.201 -0.025 1.00 24.10 47 ARG B O 1
ATOM 1727 N N . GLN B 1 48 ? 3.701 105.510 -2.144 0.50 24.22 48 GLN B N 1
ATOM 1728 C CA . GLN B 1 48 ? 2.748 104.467 -1.781 0.50 23.77 48 GLN B CA 1
ATOM 1729 C C . GLN B 1 48 ? 3.424 103.316 -1.039 0.50 23.32 48 GLN B C 1
ATOM 1730 O O . GLN B 1 48 ? 2.818 102.695 -0.160 0.50 22.67 48 GLN B O 1
ATOM 1741 N N . ALA B 1 49 ? 4.673 103.030 -1.389 1.00 22.71 49 ALA B N 1
ATOM 1742 C CA . ALA B 1 49 ? 5.416 101.972 -0.709 1.00 22.31 49 ALA B CA 1
ATOM 1743 C C . ALA B 1 49 ? 5.675 102.407 0.736 1.00 21.58 49 ALA B C 1
ATOM 1744 O O . ALA B 1 49 ? 5.529 101.613 1.657 1.00 22.07 49 ALA B O 1
ATOM 1746 N N . LEU B 1 50 ? 6.061 103.666 0.924 1.00 21.42 50 LEU B N 1
ATOM 1747 C CA . LEU B 1 50 ? 6.337 104.186 2.263 1.00 21.83 50 LEU B CA 1
ATOM 1748 C C . LEU B 1 50 ? 5.052 104.193 3.101 1.00 22.41 50 LEU B C 1
ATOM 1749 O O . LEU B 1 50 ? 5.063 103.807 4.276 1.00 21.49 50 LEU B O 1
ATOM 1754 N N . ASP B 1 51 ? 3.937 104.602 2.492 1.00 23.10 51 ASP B N 1
ATOM 1755 C CA . ASP B 1 51 ? 2.660 104.613 3.210 1.00 23.94 51 ASP B CA 1
ATOM 1756 C C . ASP B 1 51 ? 2.333 103.199 3.683 1.00 23.84 51 ASP B C 1
ATOM 1757 O O . ASP B 1 51 ? 1.846 103.000 4.798 1.00 24.49 51 ASP B O 1
ATOM 1770 N N . ILE B 1 53 ? 4.468 100.668 4.283 1.00 22.76 53 ILE B N 1
ATOM 1771 C CA . ILE B 1 53 ? 5.380 100.258 5.346 1.00 23.61 53 ILE B CA 1
ATOM 1772 C C . ILE B 1 53 ? 4.969 100.869 6.678 1.00 24.23 53 ILE B C 1
ATOM 1773 O O . ILE B 1 53 ? 5.134 100.249 7.725 1.00 24.67 53 ILE B O 1
ATOM 1778 N N . LEU B 1 54 ? 4.416 102.075 6.621 1.00 25.27 54 LEU B N 1
ATOM 1779 C CA . LEU B 1 54 ? 3.989 102.791 7.820 1.00 26.79 54 LEU B CA 1
ATOM 1780 C C . LEU B 1 54 ? 2.526 102.587 8.205 1.00 28.23 54 LEU B C 1
ATOM 1781 O O . LEU B 1 54 ? 2.014 103.293 9.077 1.00 28.40 54 LEU B O 1
ATOM 1786 N N . ASP B 1 55 ? 1.868 101.629 7.563 1.00 29.44 55 ASP B N 1
ATOM 1787 C CA . ASP B 1 55 ? 0.465 101.323 7.839 1.00 31.51 55 ASP B CA 1
ATOM 1788 C C . ASP B 1 55 ? -0.440 102.533 7.645 1.00 32.96 55 ASP B C 1
ATOM 1789 O O . ASP B 1 55 ? -1.445 102.688 8.347 1.00 33.15 55 ASP B O 1
ATOM 1794 N N . LEU B 1 56 ? -0.081 103.395 6.700 1.00 34.10 56 LEU B N 1
ATOM 1795 C CA . LEU B 1 56 ? -0.880 104.578 6.416 1.00 36.08 56 LEU B CA 1
ATOM 1796 C C . LEU B 1 56 ? -1.930 104.245 5.362 1.00 37.50 56 LEU B C 1
ATOM 1797 O O . LEU B 1 56 ? -1.717 103.392 4.503 1.00 37.39 56 LEU B O 1
ATOM 1802 N N . GLU B 1 57 ? -3.072 104.917 5.448 1.00 39.41 57 GLU B N 1
ATOM 1803 C CA . GLU B 1 57 ? -4.174 104.708 4.520 1.00 41.17 57 GLU B CA 1
ATOM 1804 C C . GLU B 1 57 ? -3.785 105.016 3.069 1.00 41.74 57 GLU B C 1
ATOM 1805 O O . GLU B 1 57 ? -3.254 106.089 2.770 1.00 41.87 57 GLU B O 1
ATOM 1811 N N . PRO B 1 58 ? -4.029 104.062 2.154 1.00 42.14 58 PRO B N 1
ATOM 1812 C CA . PRO B 1 58 ? -3.726 104.192 0.724 1.00 42.58 58 PRO B CA 1
ATOM 1813 C C . PRO B 1 58 ? -4.346 105.442 0.104 1.00 43.00 58 PRO B C 1
ATOM 1814 O O . PRO B 1 58 ? -3.560 106.326 -0.308 1.00 43.83 58 PRO B O 1
ATOM 1818 N N . ASN B 1 67 ? -2.871 94.495 -9.703 1.00 39.71 67 ASN B N 1
ATOM 1819 C CA . ASN B 1 67 ? -1.495 94.350 -10.285 1.00 36.58 67 ASN B CA 1
ATOM 1820 C C . ASN B 1 67 ? -0.710 95.519 -9.734 1.00 38.49 67 ASN B C 1
ATOM 1821 O O . ASN B 1 67 ? 0.447 95.384 -9.343 1.00 39.24 67 ASN B O 1
ATOM 1826 N N . GLN B 1 68 ? -1.353 96.677 -9.726 1.00 38.29 68 GLN B N 1
ATOM 1827 C CA . GLN B 1 68 ? -0.728 97.870 -9.183 1.00 37.67 68 GLN B CA 1
ATOM 1828 C C . GLN B 1 68 ? -0.439 97.631 -7.732 1.00 36.87 68 GLN B C 1
ATOM 1829 O O . GLN B 1 68 ? 0.585 98.059 -7.204 1.00 36.16 68 GLN B O 1
ATOM 1835 N N . SER B 1 69 ? -1.379 96.961 -7.079 1.00 35.96 69 SER B N 1
ATOM 1836 C CA . SER B 1 69 ? -1.248 96.668 -5.668 1.00 35.32 69 SER B CA 1
ATOM 1837 C C . SER B 1 69 ? -0.032 95.776 -5.504 1.00 34.57 69 SER B C 1
ATOM 1838 O O . SER B 1 69 ? 0.821 96.023 -4.649 1.00 33.45 69 SER B O 1
ATOM 1841 N N . ASP B 1 70 ? 0.053 94.756 -6.350 1.00 32.69 70 ASP B N 1
ATOM 1842 C CA . ASP B 1 70 ? 1.164 93.821 -6.310 1.00 31.73 70 ASP B CA 1
ATOM 1843 C C . ASP B 1 70 ? 2.502 94.522 -6.537 1.00 30.15 70 ASP B C 1
ATOM 1844 O O . ASP B 1 70 ? 3.489 94.209 -5.868 1.00 29.30 70 ASP B O 1
ATOM 1849 N N . LEU B 1 71 ? 2.541 95.460 -7.479 1.00 27.09 71 LEU B N 1
ATOM 1850 C CA . LEU B 1 71 ? 3.783 96.179 -7.755 1.00 25.18 71 LEU B CA 1
ATOM 1851 C C . LEU B 1 71 ? 4.161 97.074 -6.573 1.00 24.84 71 LEU B C 1
ATOM 1852 O O . LEU B 1 71 ? 5.343 97.264 -6.282 1.00 23.52 71 LEU B O 1
ATOM 1857 N N . ILE B 1 72 ? 3.158 97.622 -5.888 1.00 24.25 72 ILE B N 1
ATOM 1858 C CA . ILE B 1 72 ? 3.426 98.474 -4.735 1.00 24.16 72 ILE B CA 1
ATOM 1859 C C . ILE B 1 72 ? 3.939 97.599 -3.587 1.00 23.96 72 ILE B C 1
ATOM 1860 O O . ILE B 1 72 ? 4.835 97.994 -2.841 1.00 23.73 72 ILE B O 1
ATOM 1865 N N . GLU B 1 73 ? 3.378 96.402 -3.457 1.00 23.41 73 GLU B N 1
ATOM 1866 C CA . GLU B 1 73 ? 3.811 95.476 -2.418 1.00 24.01 73 GLU B CA 1
ATOM 1867 C C . GLU B 1 73 ? 5.284 95.120 -2.621 1.00 22.97 73 GLU B C 1
ATOM 1868 O O . GLU B 1 73 ? 6.052 95.018 -1.668 1.00 21.91 73 GLU B O 1
ATOM 1874 N N . GLN B 1 74 ? 5.667 94.929 -3.877 1.00 21.83 74 GLN B N 1
ATOM 1875 C CA . GLN B 1 74 ? 7.045 94.602 -4.192 1.00 21.80 74 GLN B CA 1
ATOM 1876 C C . GLN B 1 74 ? 7.942 95.808 -3.906 1.00 20.66 74 GLN B C 1
ATOM 1877 O O . GLN B 1 74 ? 9.055 95.653 -3.410 1.00 20.50 74 GLN B O 1
ATOM 1883 N N . ALA B 1 75 ? 7.449 97.006 -4.200 1.00 19.28 75 ALA B N 1
ATOM 1884 C CA . ALA B 1 75 ? 8.223 98.217 -3.949 1.00 19.16 75 ALA B CA 1
ATOM 1885 C C . ALA B 1 75 ? 8.429 98.381 -2.441 1.00 18.76 75 ALA B C 1
ATOM 1886 O O . ALA B 1 75 ? 9.509 98.741 -1.998 1.00 18.92 75 ALA B O 1
ATOM 1888 N N . ALA B 1 76 ? 7.392 98.117 -1.652 1.00 18.50 76 ALA B N 1
ATOM 1889 C CA . ALA B 1 76 ? 7.520 98.242 -0.199 1.00 18.56 76 ALA B CA 1
ATOM 1890 C C . ALA B 1 76 ? 8.601 97.303 0.344 1.00 18.83 76 ALA B C 1
ATOM 1891 O O . ALA B 1 76 ? 9.371 97.678 1.241 1.00 18.37 76 ALA B O 1
ATOM 1893 N N . GLU B 1 77 ? 8.660 96.084 -0.183 1.00 19.00 77 GLU B N 1
ATOM 1894 C CA . GLU B 1 77 ? 9.677 95.130 0.257 1.00 19.55 77 GLU B CA 1
ATOM 1895 C C . GLU B 1 77 ? 11.083 95.675 -0.040 1.00 19.02 77 GLU B C 1
ATOM 1896 O O . GLU B 1 77 ? 11.980 95.580 0.800 1.00 18.19 77 GLU B O 1
ATOM 1910 N N . LEU B 1 79 ? 11.934 98.907 -0.619 1.00 16.27 79 LEU B N 1
ATOM 1911 C CA . LEU B 1 79 ? 12.182 100.106 0.174 1.00 16.04 79 LEU B CA 1
ATOM 1912 C C . LEU B 1 79 ? 12.521 99.765 1.626 1.00 15.74 79 LEU B C 1
ATOM 1913 O O . LEU B 1 79 ? 13.422 100.370 2.213 1.00 14.90 79 LEU B O 1
ATOM 1918 N N . TYR B 1 80 ? 11.809 98.806 2.214 1.00 14.71 80 TYR B N 1
ATOM 1919 C CA . TYR B 1 80 ? 12.102 98.433 3.595 1.00 15.31 80 TYR B CA 1
ATOM 1920 C C . TYR B 1 80 ? 13.527 97.885 3.648 1.00 14.69 80 TYR B C 1
ATOM 1921 O O . TYR B 1 80 ? 14.274 98.140 4.592 1.00 14.60 80 TYR B O 1
ATOM 1930 N N . GLY B 1 81 ? 13.890 97.111 2.629 1.00 14.73 81 GLY B N 1
ATOM 1931 C CA . GLY B 1 81 ? 15.231 96.556 2.579 1.00 14.47 81 GLY B CA 1
ATOM 1932 C C . GLY B 1 81 ? 16.305 97.631 2.556 1.00 15.17 81 GLY B C 1
ATOM 1933 O O . GLY B 1 81 ? 17.314 97.517 3.259 1.00 14.39 81 GLY B O 1
ATOM 1934 N N . LEU B 1 82 ? 16.106 98.669 1.743 1.00 14.82 82 LEU B N 1
ATOM 1935 C CA . LEU B 1 82 ? 17.083 99.745 1.657 1.00 15.20 82 LEU B CA 1
ATOM 1936 C C . LEU B 1 82 ? 17.100 100.566 2.945 1.00 14.68 82 LEU B C 1
ATOM 1937 O O . LEU B 1 82 ? 18.160 101.020 3.362 1.00 14.39 82 LEU B O 1
ATOM 1942 N N . ILE B 1 83 ? 15.940 100.741 3.576 1.00 14.58 83 ILE B N 1
ATOM 1943 C CA . ILE B 1 83 ? 15.879 101.475 4.840 1.00 14.34 83 ILE B CA 1
ATOM 1944 C C . ILE B 1 83 ? 16.631 100.663 5.890 1.00 13.60 83 ILE B C 1
ATOM 1945 O O . ILE B 1 83 ? 17.423 101.196 6.679 1.00 13.47 83 ILE B O 1
ATOM 1950 N N . HIS B 1 84 ? 16.404 99.357 5.876 1.00 13.31 84 HIS B N 1
ATOM 1951 C CA . HIS B 1 84 ? 17.030 98.458 6.837 1.00 13.31 84 HIS B CA 1
ATOM 1952 C C . HIS B 1 84 ? 18.557 98.558 6.777 1.00 13.00 84 HIS B C 1
ATOM 1953 O O . HIS B 1 84 ? 19.218 98.587 7.815 1.00 13.76 84 HIS B O 1
ATOM 1960 N N . ALA B 1 85 ? 19.114 98.621 5.571 1.00 13.16 85 ALA B N 1
ATOM 1961 C CA . ALA B 1 85 ? 20.572 98.700 5.417 1.00 13.52 85 ALA B CA 1
ATOM 1962 C C . ALA B 1 85 ? 21.144 99.949 6.095 1.00 14.20 85 ALA B C 1
ATOM 1963 O O . ALA B 1 85 ? 22.230 99.903 6.680 1.00 14.99 85 ALA B O 1
ATOM 1965 N N . ARG B 1 86 ? 20.413 101.056 6.047 1.00 14.49 86 ARG B N 1
ATOM 1966 C CA . ARG B 1 86 ? 20.900 102.278 6.692 1.00 14.77 86 ARG B CA 1
ATOM 1967 C C . ARG B 1 86 ? 20.693 102.205 8.193 1.00 14.27 86 ARG B C 1
ATOM 1968 O O . ARG B 1 86 ? 21.539 102.637 8.991 1.00 13.50 86 ARG B O 1
ATOM 1976 N N . TYR B 1 87 ? 19.551 101.656 8.573 1.00 13.30 87 TYR B N 1
ATOM 1977 C CA . TYR B 1 87 ? 19.172 101.564 9.973 1.00 12.61 87 TYR B CA 1
ATOM 1978 C C . TYR B 1 87 ? 20.116 100.739 10.805 1.00 12.97 87 TYR B C 1
ATOM 1979 O O . TYR B 1 87 ? 20.414 101.097 11.961 1.00 12.87 87 TYR B O 1
ATOM 1988 N N . ILE B 1 88 ? 20.626 99.650 10.233 1.00 12.05 88 ILE B N 1
ATOM 1989 C CA . ILE B 1 88 ? 21.509 98.816 11.028 1.00 12.24 88 ILE B CA 1
ATOM 1990 C C . ILE B 1 88 ? 22.924 99.346 11.197 1.00 13.07 88 ILE B C 1
ATOM 1991 O O . ILE B 1 88 ? 23.771 98.671 11.778 1.00 13.32 88 ILE B O 1
ATOM 1996 N N . LEU B 1 89 ? 23.167 100.569 10.709 1.00 13.17 89 LEU B N 1
ATOM 1997 C CA . LEU B 1 89 ? 24.458 101.228 10.926 1.00 13.88 89 LEU B CA 1
ATOM 1998 C C . LEU B 1 89 ? 24.291 102.268 12.058 1.00 14.69 89 LEU B C 1
ATOM 1999 O O . LEU B 1 89 ? 25.271 102.894 12.484 1.00 14.31 89 LEU B O 1
ATOM 2004 N N . THR B 1 90 ? 23.060 102.438 12.547 1.00 14.20 90 THR B N 1
ATOM 2005 C CA . THR B 1 90 ? 22.792 103.375 13.652 1.00 14.62 90 THR B CA 1
ATOM 2006 C C . THR B 1 90 ? 22.875 102.605 14.975 1.00 14.67 90 THR B C 1
ATOM 2007 O O . THR B 1 90 ? 22.719 101.390 14.994 1.00 13.74 90 THR B O 1
ATOM 2011 N N . ASN B 1 91 ? 23.120 103.286 16.097 1.00 14.34 91 ASN B N 1
ATOM 2012 C CA . ASN B 1 91 ? 23.237 102.548 17.359 1.00 14.49 91 ASN B CA 1
ATOM 2013 C C . ASN B 1 91 ? 22.027 101.674 17.677 1.00 15.04 91 ASN B C 1
ATOM 2014 O O . ASN B 1 91 ? 22.182 100.537 18.153 1.00 14.81 91 ASN B O 1
ATOM 2019 N N . ARG B 1 92 ? 20.831 102.203 17.430 1.00 15.19 92 ARG B N 1
ATOM 2020 C CA . ARG B 1 92 ? 19.605 101.461 17.713 1.00 15.56 92 ARG B CA 1
ATOM 2021 C C . ARG B 1 92 ? 19.504 100.197 16.860 1.00 14.79 92 ARG B C 1
ATOM 2022 O O . ARG B 1 92 ? 19.217 99.120 17.379 1.00 14.48 92 ARG B O 1
ATOM 2030 N N . GLY B 1 93 ? 19.729 100.337 15.557 1.00 14.53 93 GLY B N 1
ATOM 2031 C CA . GLY B 1 93 ? 19.658 99.172 14.680 1.00 14.67 93 GLY B CA 1
ATOM 2032 C C . GLY B 1 93 ? 20.733 98.148 15.028 1.00 14.45 93 GLY B C 1
ATOM 2033 O O . GLY B 1 93 ? 20.488 96.929 15.026 1.00 14.88 93 GLY B O 1
ATOM 2034 N N . ILE B 1 94 ? 21.942 98.631 15.306 1.00 14.43 94 ILE B N 1
ATOM 2035 C CA . ILE B 1 94 ? 23.035 97.747 15.688 1.00 14.16 94 ILE B CA 1
ATOM 2036 C C . ILE B 1 94 ? 22.646 96.967 16.945 1.00 14.64 94 ILE B C 1
ATOM 2037 O O . ILE B 1 94 ? 22.867 95.753 17.030 1.00 14.78 94 ILE B O 1
ATOM 2042 N N . ALA B 1 95 ? 22.062 97.656 17.924 1.00 15.34 95 ALA B N 1
ATOM 2043 C CA . ALA B 1 95 ? 21.681 96.978 19.167 1.00 16.01 95 ALA B CA 1
ATOM 2044 C C . ALA B 1 95 ? 20.646 95.881 18.904 1.00 16.41 95 ALA B C 1
ATOM 2045 O O . ALA B 1 95 ? 20.708 94.792 19.498 1.00 16.43 95 ALA B O 1
ATOM 2047 N N . GLN B 1 96 ? 19.699 96.153 18.009 1.00 16.53 96 GLN B N 1
ATOM 2048 C CA . GLN B 1 96 ? 18.679 95.162 17.683 1.00 16.54 96 GLN B CA 1
ATOM 2049 C C . GLN B 1 96 ? 19.304 93.954 16.995 1.00 16.66 96 GLN B C 1
ATOM 2050 O O . GLN B 1 96 ? 18.945 92.808 17.288 1.00 16.87 96 GLN B O 1
ATOM 2064 N N . LEU B 1 98 ? 22.400 93.074 17.329 1.00 17.22 98 LEU B N 1
ATOM 2065 C CA . LEU B 1 98 ? 23.280 92.447 18.303 1.00 18.54 98 LEU B CA 1
ATOM 2066 C C . LEU B 1 98 ? 22.484 91.463 19.153 1.00 19.32 98 LEU B C 1
ATOM 2067 O O . LEU B 1 98 ? 22.986 90.400 19.499 1.00 20.46 98 LEU B O 1
ATOM 2072 N N . GLU B 1 99 ? 21.245 91.810 19.482 1.00 20.73 99 GLU B N 1
ATOM 2073 C CA . GLU B 1 99 ? 20.414 90.914 20.275 1.00 22.35 99 GLU B CA 1
ATOM 2074 C C . GLU B 1 99 ? 20.145 89.631 19.482 1.00 21.96 99 GLU B C 1
ATOM 2075 O O . GLU B 1 99 ? 20.245 88.519 20.018 1.00 22.01 99 GLU B O 1
ATOM 2081 N N . LYS B 1 100 ? 19.805 89.792 18.205 1.00 20.98 100 LYS B N 1
ATOM 2082 C CA . LYS B 1 100 ? 19.526 88.647 17.337 1.00 20.68 100 LYS B CA 1
ATOM 2083 C C . LYS B 1 100 ? 20.771 87.777 17.232 1.00 20.75 100 LYS B C 1
ATOM 2084 O O . LYS B 1 100 ? 20.682 86.552 17.239 1.00 21.30 100 LYS B O 1
ATOM 2090 N N . TYR B 1 101 ? 21.928 88.424 17.145 1.00 20.21 101 TYR B N 1
ATOM 2091 C CA . TYR B 1 101 ? 23.224 87.756 17.051 1.00 21.05 101 TYR B CA 1
ATOM 2092 C C . TYR B 1 101 ? 23.437 86.871 18.284 1.00 22.59 101 TYR B C 1
ATOM 2093 O O . TYR B 1 101 ? 23.847 85.708 18.168 1.00 22.59 101 TYR B O 1
ATOM 2102 N N . GLN B 1 102 ? 23.156 87.439 19.454 1.00 24.26 102 GLN B N 1
ATOM 2103 C CA . GLN B 1 102 ? 23.312 86.723 20.720 1.00 26.27 102 GLN B CA 1
ATOM 2104 C C . GLN B 1 102 ? 22.381 85.523 20.794 1.00 26.58 102 GLN B C 1
ATOM 2105 O O . GLN B 1 102 ? 22.679 84.553 21.488 1.00 27.40 102 GLN B O 1
ATOM 2111 N N . GLN B 1 103 ? 21.263 85.593 20.081 1.00 27.01 103 GLN B N 1
ATOM 2112 C CA . GLN B 1 103 ? 20.287 84.508 20.046 1.00 27.49 103 GLN B CA 1
ATOM 2113 C C . GLN B 1 103 ? 20.586 83.517 18.924 1.00 26.45 103 GLN B C 1
ATOM 2114 O O . GLN B 1 103 ? 19.911 82.491 18.812 1.00 26.56 103 GLN B O 1
ATOM 2120 N N . GLY B 1 104 ? 21.582 83.823 18.093 1.00 25.00 104 GLY B N 1
ATOM 2121 C CA . GLY B 1 104 ? 21.926 82.940 16.984 1.00 23.73 104 GLY B CA 1
ATOM 2122 C C . GLY B 1 104 ? 20.948 82.973 15.814 1.00 22.96 104 GLY B C 1
ATOM 2123 O O . GLY B 1 104 ? 20.872 82.022 15.027 1.00 22.70 104 GLY B O 1
ATOM 2124 N N . ASP B 1 105 ? 20.206 84.068 15.679 1.00 21.33 105 ASP B N 1
ATOM 2125 C CA . ASP B 1 105 ? 19.228 84.202 14.602 1.00 20.53 105 ASP B CA 1
ATOM 2126 C C . ASP B 1 105 ? 19.828 84.074 13.215 1.00 19.19 105 ASP B C 1
ATOM 2127 O O . ASP B 1 105 ? 19.134 83.724 12.265 1.00 18.80 105 ASP B O 1
ATOM 2132 N N . PHE B 1 106 ? 21.107 84.396 13.085 1.00 18.40 106 PHE B N 1
ATOM 2133 C CA . PHE B 1 106 ? 21.746 84.336 11.775 1.00 18.48 106 PHE B CA 1
ATOM 2134 C C . PHE B 1 106 ? 22.497 83.032 11.546 1.00 18.73 106 PHE B C 1
ATOM 2135 O O . PHE B 1 106 ? 23.088 82.830 10.477 1.00 18.53 106 PHE B O 1
ATOM 2143 N N . GLY B 1 107 ? 22.477 82.149 12.545 1.00 19.20 107 GLY B N 1
ATOM 2144 C CA . GLY B 1 107 ? 23.178 80.885 12.408 1.00 19.50 107 GLY B CA 1
ATOM 2145 C C . GLY B 1 107 ? 24.583 80.929 12.982 1.00 20.01 107 GLY B C 1
ATOM 2146 O O . GLY B 1 107 ? 25.050 81.986 13.428 1.00 19.94 107 GLY B O 1
ATOM 2147 N N . TYR B 1 108 ? 25.271 79.788 12.964 1.00 19.70 108 TYR B N 1
ATOM 2148 C CA . TYR B 1 108 ? 26.619 79.675 13.506 1.00 19.37 108 TYR B CA 1
ATOM 2149 C C . TYR B 1 108 ? 27.628 79.210 12.467 1.00 18.58 108 TYR B C 1
ATOM 2150 O O . TYR B 1 108 ? 27.275 78.502 11.521 1.00 18.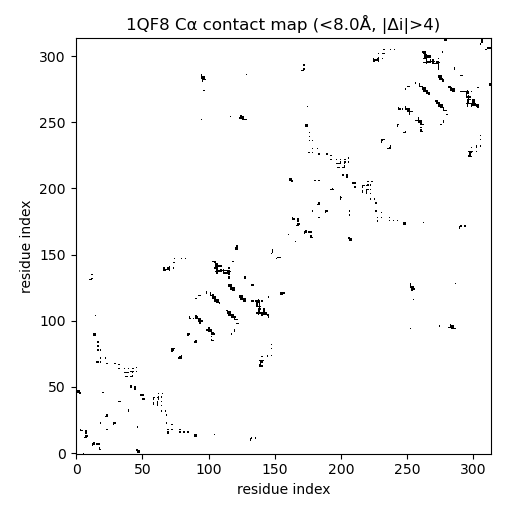61 108 TYR B O 1
ATOM 2159 N N . CYS B 1 109 ? 28.890 79.585 12.649 1.00 17.92 109 CYS B N 1
ATOM 2160 C CA . CYS B 1 109 ? 29.927 79.212 11.693 1.00 17.68 109 CYS B CA 1
ATOM 2161 C C . CYS B 1 109 ? 30.034 77.700 11.518 1.00 18.32 109 CYS B C 1
ATOM 2162 O O . CYS B 1 109 ? 30.046 76.962 12.495 1.00 17.51 109 CYS B O 1
ATOM 2165 N N . PRO B 1 110 ? 30.107 77.232 10.267 1.00 18.11 110 PRO B N 1
ATOM 2166 C CA . PRO B 1 110 ? 30.212 75.792 10.020 1.00 18.68 110 PRO B CA 1
ATOM 2167 C C . PRO B 1 110 ? 31.591 75.189 10.258 1.00 19.43 110 PRO B C 1
ATOM 2168 O O . PRO B 1 110 ? 31.719 73.961 10.336 1.00 20.11 110 PRO B O 1
ATOM 2172 N N . ARG B 1 111 ? 32.617 76.028 10.358 1.00 20.48 111 ARG B N 1
ATOM 2173 C CA . ARG B 1 111 ? 33.979 75.548 10.600 1.00 21.69 111 ARG B CA 1
ATOM 2174 C C . ARG B 1 111 ? 33.998 74.843 11.941 1.00 21.87 111 ARG B C 1
ATOM 2175 O O . ARG B 1 111 ? 33.550 75.397 12.949 1.00 21.90 111 ARG B O 1
ATOM 2183 N N . VAL B 1 112 ? 34.525 73.628 11.965 1.00 21.82 112 VAL B N 1
ATOM 2184 C CA . VAL B 1 112 ? 34.582 72.893 13.222 1.00 22.42 112 VAL B CA 1
ATOM 2185 C C . VAL B 1 112 ? 35.334 73.694 14.287 1.00 22.74 112 VAL B C 1
ATOM 2186 O O . VAL B 1 112 ? 34.857 73.859 15.410 1.00 23.32 112 VAL B O 1
ATOM 2190 N N . TYR B 1 113 ? 36.492 74.219 13.921 1.00 23.72 113 TYR B N 1
ATOM 2191 C CA . TYR B 1 113 ? 37.309 74.953 14.876 1.00 25.55 113 TYR B CA 1
ATOM 2192 C C . TYR B 1 113 ? 36.880 76.365 15.246 1.00 25.88 113 TYR B C 1
ATOM 2193 O O . TYR B 1 113 ? 37.626 77.082 15.921 1.00 25.93 113 TYR B O 1
ATOM 2202 N N . CYS B 1 114 ? 35.690 76.769 14.810 1.00 26.23 114 CYS B N 1
ATOM 2203 C CA . CYS B 1 114 ? 35.182 78.080 15.200 1.00 26.46 114 CYS B CA 1
ATOM 2204 C C . CYS B 1 114 ? 34.198 77.829 16.330 1.00 27.73 114 CYS B C 1
ATOM 2205 O O . CYS B 1 114 ? 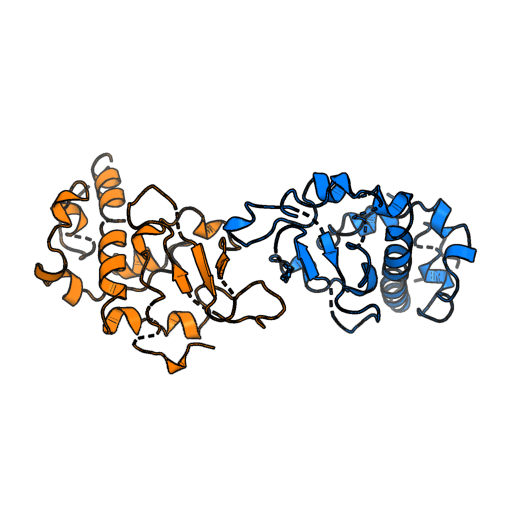33.614 78.755 16.892 1.00 28.12 114 CYS B O 1
ATOM 2208 N N . GLU B 1 115 ? 34.039 76.553 16.669 1.00 28.80 115 GLU B N 1
ATOM 2209 C CA . GLU B 1 115 ? 33.160 76.123 17.752 1.00 30.17 115 GLU B CA 1
ATOM 2210 C C . GLU B 1 115 ? 31.813 76.842 17.818 1.00 29.99 115 GLU B C 1
ATOM 2211 O O . GLU B 1 115 ? 31.459 77.461 18.829 1.00 29.95 115 GLU B O 1
ATOM 2217 N N . ASN B 1 116 ? 31.067 76.743 16.724 1.00 29.21 116 ASN B N 1
ATOM 2218 C CA . ASN B 1 116 ? 29.739 77.335 16.599 1.00 28.59 116 ASN B CA 1
ATOM 2219 C C . ASN B 1 116 ? 29.631 78.824 16.895 1.00 27.21 116 ASN B C 1
ATOM 2220 O O . ASN B 1 116 ? 28.636 79.289 17.439 1.00 27.50 116 ASN B O 1
ATOM 2225 N N . GLN B 1 117 ? 30.666 79.559 16.526 1.00 25.39 117 GLN B N 1
ATOM 2226 C CA . GLN B 1 117 ? 30.695 81.011 16.690 1.00 23.42 117 GLN B CA 1
ATOM 2227 C C . GLN B 1 117 ? 29.500 81.604 15.932 1.00 22.51 117 GLN B C 1
ATOM 2228 O O . GLN B 1 117 ? 29.303 81.293 14.757 1.00 22.62 117 GLN B O 1
ATOM 2234 N N . PRO B 1 118 ? 28.691 82.464 16.581 1.00 21.24 118 PRO B N 1
ATOM 2235 C CA . PRO B 1 118 ? 27.547 83.045 15.861 1.00 19.91 118 PRO B CA 1
ATOM 2236 C C . PRO B 1 118 ? 28.046 83.964 14.745 1.00 18.51 118 PRO B C 1
ATOM 2237 O O . PRO B 1 118 ? 29.114 84.574 14.860 1.00 18.33 118 PRO B O 1
ATOM 2249 N N . LEU B 1 120 ? 27.071 86.998 11.476 1.00 16.07 120 LEU B N 1
ATOM 2250 C CA . LEU B 1 120 ? 26.253 88.180 11.174 1.00 15.46 120 LEU B CA 1
ATOM 2251 C C . LEU B 1 120 ? 25.991 88.228 9.675 1.00 14.75 120 LEU B C 1
ATOM 2252 O O . LEU B 1 120 ? 26.816 87.777 8.892 1.00 15.69 120 LEU B O 1
ATOM 2257 N N . PRO B 1 121 ? 24.835 88.771 9.258 1.00 14.45 121 PRO B N 1
ATOM 2258 C CA . PRO B 1 121 ? 24.543 88.853 7.822 1.00 14.07 121 PRO B CA 1
ATOM 2259 C C . PRO B 1 121 ? 25.441 89.931 7.187 1.00 14.59 121 PRO B C 1
ATOM 2260 O O . PRO B 1 121 ? 25.810 90.896 7.843 1.00 13.89 121 PRO B O 1
ATOM 2264 N N . ILE B 1 122 ? 25.798 89.758 5.918 1.00 13.93 122 ILE B N 1
ATOM 2265 C CA . ILE B 1 122 ? 26.639 90.734 5.245 1.00 14.26 122 ILE B CA 1
ATOM 2266 C C . ILE B 1 122 ? 26.321 90.713 3.762 1.00 14.62 122 ILE B C 1
ATOM 2267 O O . ILE B 1 122 ? 25.922 89.675 3.213 1.00 14.79 122 ILE B O 1
ATOM 2272 N N . GLY B 1 123 ? 26.456 91.865 3.114 1.00 14.53 123 GLY B N 1
ATOM 2273 C CA . GLY B 1 123 ? 26.207 91.898 1.685 1.00 14.10 123 GLY B CA 1
ATOM 2274 C C . GLY B 1 123 ? 27.542 91.885 0.963 1.00 14.10 123 GLY B C 1
ATOM 2275 O O . GLY B 1 123 ? 28.520 92.451 1.451 1.00 15.81 123 GLY B O 1
ATOM 2276 N N . LEU B 1 124 ? 27.609 91.214 -0.180 1.00 14.32 124 LEU B N 1
ATOM 2277 C CA . LEU B 1 124 ? 28.840 91.194 -0.969 1.00 15.03 124 LEU B CA 1
ATOM 2278 C C . LEU B 1 124 ? 28.845 92.463 -1.807 1.00 15.13 124 LEU B C 1
ATOM 2279 O O . LEU B 1 124 ? 29.886 92.891 -2.319 1.00 15.61 124 LEU B O 1
ATOM 2284 N N . SER B 1 125 ? 27.655 93.030 -1.965 1.00 14.81 125 SER B N 1
ATOM 2285 C CA . SER B 1 125 ? 27.458 94.253 -2.735 1.00 15.40 125 SER B CA 1
ATOM 2286 C C . SER B 1 125 ? 26.390 95.125 -2.090 1.00 15.80 125 SER B C 1
ATOM 2287 O O . SER B 1 125 ? 25.505 94.610 -1.398 1.00 15.59 125 SER B O 1
ATOM 2290 N N . ASP B 1 126 ? 26.477 96.439 -2.321 1.00 15.78 126 ASP B N 1
ATOM 2291 C CA . ASP B 1 126 ? 25.491 97.389 -1.815 1.00 16.41 126 ASP B CA 1
ATOM 2292 C C . ASP B 1 126 ? 24.461 97.749 -2.892 1.00 16.34 126 ASP B C 1
ATOM 2293 O O . ASP B 1 126 ? 23.542 98.537 -2.656 1.00 15.91 126 ASP B O 1
ATOM 2298 N N . ILE B 1 127 ? 24.600 97.143 -4.069 1.00 15.74 127 ILE B N 1
ATOM 2299 C CA . ILE B 1 127 ? 23.675 97.374 -5.181 1.00 16.35 127 ILE B CA 1
ATOM 2300 C C . ILE B 1 127 ? 22.660 96.237 -5.203 1.00 16.27 127 ILE B C 1
ATOM 2301 O O . ILE B 1 127 ? 23.044 95.071 -5.304 1.00 16.05 127 ILE B O 1
ATOM 2306 N N . PRO B 1 128 ? 21.354 96.550 -5.093 1.00 15.89 128 PRO B N 1
ATOM 2307 C CA . PRO B 1 128 ? 20.329 95.496 -5.113 1.00 15.82 128 PRO B CA 1
ATOM 2308 C C . PRO B 1 128 ? 20.397 94.744 -6.430 1.00 15.84 128 PRO B C 1
ATOM 2309 O O . PRO B 1 128 ? 20.701 95.337 -7.468 1.00 15.87 128 PRO B O 1
ATOM 2313 N N . GLY B 1 129 ? 20.118 93.448 -6.373 1.00 15.07 129 GLY B N 1
ATOM 2314 C CA . GLY B 1 129 ? 20.125 92.610 -7.560 1.00 14.58 129 GLY B CA 1
ATOM 2315 C C . GLY B 1 129 ? 21.467 92.018 -7.949 1.00 14.80 129 GLY B C 1
ATOM 2316 O O . GLY B 1 129 ? 21.566 91.373 -8.998 1.00 14.99 129 GLY B O 1
ATOM 2317 N N . GLU B 1 130 ? 22.505 92.227 -7.143 1.00 14.05 130 GLU B N 1
ATOM 2318 C CA . GLU B 1 130 ? 23.812 91.671 -7.477 1.00 14.68 130 GLU B CA 1
ATOM 2319 C C . GLU B 1 130 ? 24.164 90.386 -6.732 1.00 15.44 130 GLU B C 1
ATOM 2320 O O . GLU B 1 130 ? 24.799 89.492 -7.298 1.00 15.54 130 GLU B O 1
ATOM 2326 N N . ALA B 1 131 ? 23.764 90.284 -5.474 1.00 15.06 131 ALA B N 1
ATOM 2327 C CA . ALA B 1 131 ? 24.096 89.086 -4.704 1.00 15.17 131 ALA B CA 1
ATOM 2328 C C . ALA B 1 131 ? 23.168 88.886 -3.528 1.00 15.30 131 ALA B C 1
ATOM 2329 O O . ALA B 1 131 ? 22.699 89.841 -2.924 1.00 15.00 131 ALA B O 1
ATOM 2339 N N . VAL B 1 133 ? 22.185 87.611 0.336 1.00 14.83 133 VAL B N 1
ATOM 2340 C CA . VAL B 1 133 ? 22.860 87.751 1.629 1.00 14.52 133 VAL B CA 1
ATOM 2341 C C . VAL B 1 133 ? 23.759 86.582 2.027 1.00 15.08 133 VAL B C 1
ATOM 2342 O O . VAL B 1 133 ? 23.405 85.407 1.830 1.00 15.15 133 VAL B O 1
ATOM 2346 N N . LYS B 1 134 ? 24.940 86.916 2.545 1.00 14.40 134 LYS B N 1
ATOM 2347 C CA . LYS B 1 134 ? 25.910 85.930 3.009 1.00 14.63 134 LYS B CA 1
ATOM 2348 C C . LYS B 1 134 ? 26.082 86.114 4.509 1.00 14.55 134 LYS B C 1
ATOM 2349 O O . LYS B 1 134 ? 25.484 87.019 5.101 1.00 14.67 134 LYS B O 1
ATOM 2355 N N . LEU B 1 135 ? 26.897 85.260 5.118 1.00 14.41 135 LEU B N 1
ATOM 2356 C CA . LEU B 1 135 ? 27.112 85.322 6.559 1.00 15.06 135 LEU B CA 1
ATOM 2357 C C . LEU B 1 135 ? 28.582 85.435 6.881 1.00 15.37 135 LEU B C 1
ATOM 2358 O O . LEU B 1 135 ? 29.428 84.740 6.319 1.00 16.54 135 LEU B O 1
ATOM 2363 N N . TYR B 1 136 ? 28.883 86.332 7.806 1.00 15.76 136 TYR B N 1
ATOM 2364 C CA . TYR B 1 136 ? 30.251 86.614 8.196 1.00 15.87 136 TYR B CA 1
ATOM 2365 C C . TYR B 1 136 ? 30.535 86.076 9.580 1.00 16.57 136 TYR B C 1
ATOM 2366 O O . TYR B 1 136 ? 29.777 86.339 10.515 1.00 16.49 136 TYR B O 1
ATOM 2375 N N . CYS B 1 137 ? 31.631 85.336 9.708 1.00 17.07 137 CYS B N 1
ATOM 2376 C CA . CYS B 1 137 ? 32.038 84.806 11.016 1.00 18.16 137 CYS B CA 1
ATOM 2377 C C . CYS B 1 137 ? 33.220 85.635 11.510 1.00 18.88 137 CYS B C 1
ATOM 2378 O O . CYS B 1 137 ? 34.251 85.704 10.847 1.00 19.00 137 CYS B O 1
ATOM 2381 N N . PRO B 1 138 ? 33.076 86.303 12.672 1.00 19.51 138 PRO B N 1
ATOM 2382 C CA . PRO B 1 138 ? 34.171 87.115 13.205 1.00 20.90 138 PRO B CA 1
ATOM 2383 C C . PRO B 1 138 ? 35.371 86.325 13.715 1.00 21.79 138 PRO B C 1
ATOM 2384 O O . PRO B 1 138 ? 36.424 86.905 13.974 1.00 22.48 138 PRO B O 1
ATOM 2388 N N . LYS B 1 139 ? 35.228 85.008 13.849 1.00 22.57 139 LYS B N 1
ATOM 2389 C CA . LYS B 1 139 ? 36.346 84.214 14.354 1.00 23.34 139 LYS B CA 1
ATOM 2390 C C . LYS B 1 139 ? 37.327 83.866 13.244 1.00 23.46 139 LYS B C 1
ATOM 2391 O O . LYS B 1 139 ? 38.507 84.180 13.352 1.00 23.74 139 LYS B O 1
ATOM 2397 N N . CYS B 1 140 ? 36.846 83.240 12.174 1.00 23.08 140 CYS B N 1
ATOM 2398 C CA . CYS B 1 140 ? 37.709 82.894 11.041 1.00 23.69 140 CYS B CA 1
ATOM 2399 C C . CYS B 1 140 ? 37.765 84.034 10.021 1.00 23.77 140 CYS B C 1
ATOM 2400 O O . CYS B 1 140 ? 38.567 84.004 9.085 1.00 24.07 140 CYS B O 1
ATOM 2411 N N . ASP B 1 142 ? 35.735 84.815 7.679 1.00 24.94 142 ASP B N 1
ATOM 2412 C CA . ASP B 1 142 ? 35.346 84.460 6.323 1.00 24.96 142 ASP B CA 1
ATOM 2413 C C . ASP B 1 142 ? 33.850 84.613 6.118 1.00 24.36 142 ASP B C 1
ATOM 2414 O O . ASP B 1 142 ? 33.095 84.790 7.076 1.00 22.86 142 ASP B O 1
ATOM 2419 N N . VAL B 1 143 ? 33.433 84.530 4.859 0.50 23.43 143 VAL B N 1
ATOM 2420 C CA . VAL B 1 143 ? 32.033 84.682 4.502 0.50 23.33 143 VAL B CA 1
ATOM 2421 C C . VAL B 1 143 ? 31.451 83.386 3.952 0.50 22.63 143 VAL B C 1
ATOM 2422 O O . VAL B 1 143 ? 32.087 82.701 3.148 0.50 22.09 143 VAL B O 1
ATOM 2429 N N . TYR B 1 144 ? 30.230 83.074 4.378 1.00 22.24 144 TYR B N 1
ATOM 2430 C CA . TYR B 1 144 ? 29.567 81.837 3.980 1.00 21.82 144 TYR B CA 1
ATOM 2431 C C . TYR B 1 144 ? 28.167 81.948 3.392 1.00 21.58 144 TYR B C 1
ATOM 2432 O O . TYR B 1 144 ? 27.441 82.916 3.626 1.00 20.49 144 TYR B O 1
ATOM 2441 N N . THR B 1 145 ? 27.788 80.922 2.636 1.00 21.09 145 THR B N 1
ATOM 2442 C CA . THR B 1 145 ? 26.459 80.861 2.059 1.00 21.71 145 THR B CA 1
A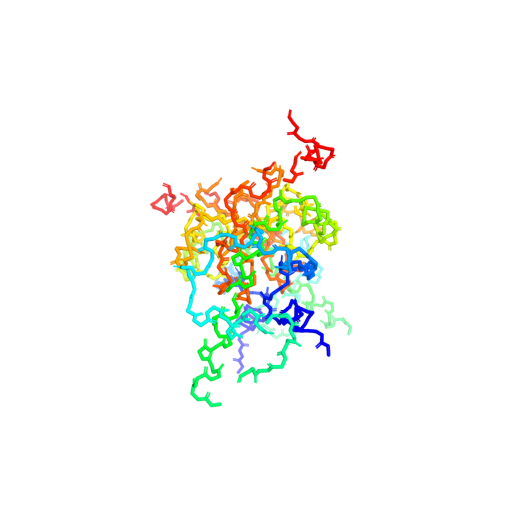TOM 2443 C C . THR B 1 145 ? 25.548 80.282 3.131 1.00 21.46 145 THR B C 1
ATOM 2444 O O . THR B 1 145 ? 25.894 79.278 3.759 1.00 21.27 145 THR B O 1
ATOM 2448 N N . PRO B 1 146 ? 24.387 80.912 3.379 1.00 21.00 146 PRO B N 1
ATOM 2449 C CA . PRO B 1 146 ? 23.461 80.406 4.402 1.00 21.51 146 PRO B CA 1
ATOM 2450 C C . PRO B 1 146 ? 23.145 78.930 4.146 1.00 22.47 146 PRO B C 1
ATOM 2451 O O . PRO B 1 146 ? 22.956 78.530 3.000 1.00 21.94 146 PRO B O 1
ATOM 2455 N N . LYS B 1 147 ? 23.094 78.133 5.209 1.00 23.37 147 LYS B N 1
ATOM 2456 C CA . LYS B 1 147 ? 22.817 76.701 5.062 1.00 24.89 147 LYS B CA 1
ATOM 2457 C C . LYS B 1 147 ? 21.402 76.407 4.589 1.00 25.07 147 LYS B C 1
ATOM 2458 O O . LYS B 1 147 ? 21.153 75.378 3.937 1.00 25.46 147 LYS B O 1
ATOM 2464 N N . SER B 1 148 ? 20.477 77.309 4.894 1.00 25.21 148 SER B N 1
ATOM 2465 C CA . SER B 1 148 ? 19.080 77.120 4.528 1.00 25.59 148 SER B CA 1
ATOM 2466 C C . SER B 1 148 ? 18.646 77.845 3.263 1.00 25.80 148 SER B C 1
ATOM 2467 O O . SER B 1 148 ? 18.841 79.056 3.134 1.00 25.03 148 SER B O 1
ATOM 2470 N N . SER B 1 149 ? 18.029 77.111 2.337 1.00 25.32 149 SER B N 1
ATOM 2471 C CA . SER B 1 149 ? 17.581 77.720 1.090 1.00 25.92 149 SER B CA 1
ATOM 2472 C C . SER B 1 149 ? 16.525 78.813 1.303 1.00 25.34 149 SER B C 1
ATOM 2473 O O . SER B 1 149 ? 16.306 79.647 0.422 1.00 25.59 149 SER B O 1
ATOM 2476 N N . ARG B 1 150 ? 15.882 78.833 2.468 1.00 24.76 150 ARG B N 1
ATOM 2477 C CA . ARG B 1 150 ? 14.867 79.848 2.725 1.00 24.54 150 ARG B CA 1
ATOM 2478 C C . ARG B 1 150 ? 15.472 81.257 2.702 1.00 23.66 150 ARG B C 1
ATOM 2479 O O . ARG B 1 150 ? 14.758 82.248 2.572 1.00 22.89 150 ARG B O 1
ATOM 2487 N N . HIS B 1 151 ? 16.791 81.337 2.818 1.00 23.22 151 HIS B N 1
ATOM 2488 C CA . HIS B 1 151 ? 17.465 82.634 2.843 1.00 22.59 151 HIS B CA 1
ATOM 2489 C C . HIS B 1 151 ? 18.153 82.959 1.533 1.00 23.11 151 HIS B C 1
ATOM 2490 O O . HIS B 1 151 ? 18.758 84.018 1.386 1.00 22.06 151 HIS B O 1
ATOM 2497 N N . HIS B 1 152 ? 18.038 82.060 0.564 1.00 22.94 152 HIS B N 1
ATOM 2498 C CA . HIS B 1 152 ? 18.705 82.256 -0.710 1.00 23.37 152 HIS B CA 1
ATOM 2499 C C . HIS B 1 152 ? 18.086 83.247 -1.688 1.00 23.30 152 HIS B C 1
ATOM 2500 O O . HIS B 1 152 ? 18.554 83.370 -2.817 1.00 23.69 152 HIS B O 1
ATOM 2507 N N . HIS B 1 153 ? 17.048 83.960 -1.268 1.00 23.65 153 HIS B N 1
ATOM 2508 C CA . HIS B 1 153 ? 16.413 84.942 -2.133 1.00 23.46 153 HIS B CA 1
ATOM 2509 C C . HIS B 1 153 ? 16.303 86.292 -1.430 1.00 22.08 153 HIS B C 1
ATOM 2510 O O . HIS B 1 153 ? 15.525 87.166 -1.828 1.00 21.44 153 HIS B O 1
ATOM 2517 N N . THR B 1 154 ? 17.101 86.442 -0.377 1.00 20.07 154 THR B N 1
ATOM 2518 C CA . THR B 1 154 ? 17.145 87.672 0.416 1.00 18.72 154 THR B CA 1
ATOM 2519 C C . THR B 1 154 ? 18.344 88.477 -0.068 1.00 17.30 154 THR B C 1
ATOM 2520 O O . THR B 1 154 ? 19.480 88.039 0.063 1.00 16.47 154 THR B O 1
ATOM 2524 N N . ASP B 1 155 ? 18.088 89.666 -0.604 1.00 16.60 155 ASP B N 1
ATOM 2525 C CA . ASP B 1 155 ? 19.157 90.492 -1.169 1.00 16.25 155 ASP B CA 1
ATOM 2526 C C . ASP B 1 155 ? 20.171 91.001 -0.135 1.00 15.44 155 ASP B C 1
ATOM 2527 O O . ASP B 1 155 ? 19.790 91.578 0.885 1.00 15.50 155 ASP B O 1
ATOM 2532 N N . GLY B 1 156 ? 21.458 90.793 -0.408 1.00 14.71 156 GLY B N 1
ATOM 2533 C CA . GLY B 1 156 ? 22.490 91.231 0.510 1.00 14.08 156 GLY B CA 1
ATOM 2534 C C . GLY B 1 156 ? 22.599 92.743 0.655 1.00 13.52 156 GLY B C 1
ATOM 2535 O O . GLY B 1 156 ? 23.152 93.223 1.637 1.00 13.74 156 GLY B O 1
ATOM 2536 N N . ALA B 1 157 ? 22.093 93.480 -0.327 1.00 13.84 157 ALA B N 1
ATOM 2537 C CA . ALA B 1 157 ? 22.148 94.949 -0.292 1.00 13.47 157 ALA B CA 1
ATOM 2538 C C . ALA B 1 157 ? 21.292 95.512 0.839 1.00 14.06 157 ALA B C 1
ATOM 2539 O O . ALA B 1 157 ? 21.428 96.698 1.203 1.00 14.31 157 ALA B O 1
ATOM 2541 N N . TYR B 1 158 ? 20.408 94.680 1.383 1.00 13.98 158 TYR B N 1
ATOM 2542 C CA . TYR B 1 158 ? 19.541 95.103 2.478 1.00 14.11 158 TYR B CA 1
ATOM 2543 C C . TYR B 1 158 ? 20.248 94.960 3.820 1.00 13.90 158 TYR B C 1
ATOM 2544 O O . TYR B 1 158 ? 19.686 95.299 4.864 1.00 13.89 158 TYR B O 1
ATOM 2553 N N . PHE B 1 159 ? 21.474 94.446 3.794 1.00 13.83 159 PHE B N 1
ATOM 2554 C CA . PHE B 1 159 ? 22.284 94.314 5.002 1.00 13.62 159 PHE B CA 1
ATOM 2555 C C . PHE B 1 159 ? 23.539 95.149 4.820 1.00 14.39 159 PHE B C 1
ATOM 2556 O O . PHE B 1 159 ? 23.991 95.846 5.734 1.00 14.43 159 PHE B O 1
ATOM 2564 N N . GLY B 1 160 ? 24.100 95.084 3.627 1.00 14.46 160 GLY B N 1
ATOM 2565 C CA . GLY B 1 160 ? 25.247 95.916 3.343 1.00 15.00 160 GLY B CA 1
ATOM 2566 C C . GLY B 1 160 ? 26.625 95.348 3.547 1.00 15.10 160 GLY B C 1
ATOM 2567 O O . GLY B 1 160 ? 26.898 94.461 4.336 1.00 15.06 160 GLY B O 1
ATOM 2568 N N . THR B 1 161 ? 27.515 95.947 2.790 1.00 15.55 161 THR B N 1
ATOM 2569 C CA . THR B 1 161 ? 28.904 95.612 2.745 1.00 16.87 161 THR B CA 1
ATOM 2570 C C . THR B 1 161 ? 29.648 95.957 4.062 1.00 16.38 161 THR B C 1
ATOM 2571 O O . THR B 1 161 ? 30.611 95.276 4.459 1.00 16.53 161 THR B O 1
ATOM 2575 N N . GLY B 1 162 ? 29.171 96.978 4.767 1.00 15.97 162 GLY B N 1
ATOM 2576 C CA . GLY B 1 162 ? 29.859 97.393 5.983 1.00 15.22 162 GLY B CA 1
ATOM 2577 C C . GLY B 1 162 ? 29.178 97.172 7.319 1.00 15.03 162 GLY B C 1
ATOM 2578 O O . GLY B 1 162 ? 29.644 97.696 8.333 1.00 14.50 162 GLY B O 1
ATOM 2579 N N . PHE B 1 163 ? 28.104 96.385 7.350 1.00 14.58 163 PHE B N 1
ATOM 2580 C CA . PHE B 1 163 ? 27.390 96.192 8.603 1.00 14.63 163 PHE B CA 1
ATOM 2581 C C . PHE B 1 163 ? 28.196 95.490 9.690 1.00 14.31 163 PHE B C 1
ATOM 2582 O O . PHE B 1 163 ? 28.311 96.012 10.807 1.00 13.92 163 PHE B O 1
ATOM 2590 N N . PRO B 1 164 ? 28.769 94.307 9.398 1.00 14.18 164 PRO B N 1
ATOM 2591 C CA . PRO B 1 164 ? 29.533 93.668 10.471 1.00 14.51 164 PRO B CA 1
ATOM 2592 C C . PRO B 1 164 ? 30.665 94.554 10.980 1.00 14.88 164 PRO B C 1
ATOM 2593 O O . PRO B 1 164 ? 30.913 94.625 12.195 1.00 14.90 164 PRO B O 1
ATOM 2597 N N . HIS B 1 165 ? 31.356 95.229 10.066 1.00 14.36 165 HIS B N 1
ATOM 2598 C CA . HIS B 1 165 ? 32.452 96.090 10.489 1.00 16.13 165 HIS B CA 1
ATOM 2599 C C . HIS B 1 165 ? 31.928 97.144 11.454 1.00 15.45 165 HIS B C 1
ATOM 2600 O O . HIS B 1 165 ? 32.549 97.410 12.486 1.00 15.54 165 HIS B O 1
ATOM 2615 N N . LEU B 1 167 ? 29.167 97.014 13.365 1.00 15.13 167 LEU B N 1
ATOM 2616 C CA . LEU B 1 167 ? 28.732 96.462 14.644 1.00 14.81 167 LEU B CA 1
ATOM 2617 C C . LEU B 1 167 ? 29.919 96.239 15.568 1.00 15.53 167 LEU B C 1
ATOM 2618 O O . LEU B 1 167 ? 29.865 96.571 16.757 1.00 15.46 167 LEU B O 1
ATOM 2623 N N . PHE B 1 168 ? 31.002 95.673 15.039 1.00 15.85 168 PHE B N 1
ATOM 2624 C CA . PHE B 1 168 ? 32.156 95.405 15.886 1.00 17.17 168 PHE B CA 1
ATOM 2625 C C . PHE B 1 168 ? 32.966 96.655 16.212 1.00 17.22 168 PHE B C 1
ATOM 2626 O O . PHE B 1 168 ? 33.800 96.636 17.114 1.00 18.18 168 PHE B O 1
ATOM 2642 N N . VAL B 1 170 ? 31.479 99.400 17.141 1.00 16.77 170 VAL B N 1
ATOM 2643 C CA . VAL B 1 170 ? 30.747 99.914 18.287 1.00 16.11 170 VAL B CA 1
ATOM 2644 C C . VAL B 1 170 ? 30.803 98.952 19.485 1.00 16.68 170 VAL B C 1
ATOM 2645 O O . VAL B 1 170 ? 30.822 99.390 20.643 1.00 16.30 170 VAL B O 1
ATOM 2649 N N . HIS B 1 171 ? 30.849 97.651 19.208 1.00 16.27 171 HIS B N 1
ATOM 2650 C CA . HIS B 1 171 ? 30.863 96.624 20.265 1.00 15.95 171 HIS B CA 1
ATOM 2651 C C . HIS B 1 171 ? 32.042 95.689 20.053 1.00 17.16 171 HIS B C 1
ATOM 2652 O O . HIS B 1 171 ? 31.870 94.498 19.746 1.00 16.69 171 HIS B O 1
ATOM 2659 N N . PRO B 1 172 ? 33.259 96.210 20.232 1.00 16.69 172 PRO B N 1
ATOM 2660 C CA . PRO B 1 172 ? 34.491 95.442 20.050 1.00 17.92 172 PRO B CA 1
ATOM 2661 C C . PRO B 1 172 ? 34.639 94.230 20.955 1.00 19.10 172 PRO B C 1
ATOM 2662 O O . PRO B 1 172 ? 35.358 93.288 20.606 1.00 19.06 172 PRO B O 1
ATOM 2666 N N . GLU B 1 173 ? 33.961 94.262 22.102 1.00 19.98 173 GLU B N 1
ATOM 2667 C CA . GLU B 1 173 ? 34.019 93.172 23.074 1.00 21.97 173 GLU B CA 1
ATOM 2668 C C . GLU B 1 173 ? 33.545 91.856 22.469 1.00 22.81 173 GLU B C 1
ATOM 2669 O O . GLU B 1 173 ? 33.891 90.779 22.966 1.00 23.14 173 GLU B O 1
ATOM 2675 N N . TYR B 1 174 ? 32.760 91.932 21.396 1.00 23.25 174 TYR B N 1
ATOM 2676 C CA . TYR B 1 174 ? 32.239 90.722 20.766 1.00 25.27 174 TYR B CA 1
ATOM 2677 C C . TYR B 1 174 ? 33.138 90.099 19.725 1.00 26.02 174 TYR B C 1
ATOM 2678 O O . TYR B 1 174 ? 32.828 89.026 19.212 1.00 26.11 174 TYR B O 1
ATOM 2687 N N . ARG B 1 175 ? 34.243 90.760 19.403 1.00 27.25 175 ARG B N 1
ATOM 2688 C CA . ARG B 1 175 ? 35.167 90.198 18.432 1.00 29.66 175 ARG B CA 1
ATOM 2689 C C . ARG B 1 175 ? 36.036 89.159 19.117 1.00 30.59 175 ARG B C 1
ATOM 2690 O O . ARG B 1 175 ? 36.612 89.418 20.177 1.00 30.53 175 ARG B O 1
ATOM 2698 N N . PRO B 1 176 ? 36.116 87.953 18.537 1.00 31.44 176 PRO B N 1
ATOM 2699 C CA . PRO B 1 176 ? 36.931 86.873 19.102 1.00 32.53 176 PRO B CA 1
ATOM 2700 C C . PRO B 1 176 ? 38.411 87.230 19.001 1.00 33.26 176 PRO B C 1
ATOM 2701 O O . PRO B 1 176 ? 38.922 87.841 19.961 1.00 35.19 176 PRO B O 1
#

Sequence (314 aa):
VSWISWFCGLRGNEFFCEVDEDYIQDKFNLTGLNEQVPHYRQALDILDLEPDPNQSDLIEQAAELYGLIHARYILTNRGIAQLEKYQQGDFGYCPRVYCENQPLPIGLSDIPGEAVKLYCPKCDVYTPKSSRHHHTDGAYFGTGFPHLFVHPEYRPKRPEVSWISWFCGLRGNEFFCEVDEDYIQDKFNLTGLNEQVPHYRQALDILDLEPNQSDLIEQAAELYGLIHARYILTNRGIAQLEKYQQGDFGYCPRVYCENQPLPIGLSDIPGEAVKLYCPKCDVYTPKSSRHHHTDGAYFGTGFPHLFVHPEYRP

Organism: Homo sapiens (NCBI:txid9606)